Protein AF-A0A090XCX1-F1 (afdb_monomer_lite)

Secondary structure (DSSP, 8-state):
------SHHHHHHHHHHHHHHHT---PPBPPHHHHHHHSHHHHHT-----SS----HHHHHHHHHHHHHHHHHHHHHTTSSB-TT-HHHHHHHHHHHHHHHHHT-TTHHHHHHHHHHH--HHHHHHHHHHHHHHHHHHHHTTS--HHHHHHHHHHHHHHHHHHHTTTS-GGGHHHHHHHHHHHHHHHHHTTPPPHHHHT--HHHHHHHHHHHHHHHHTTS-SSPPPHHHHHHHHHHHHHHHHHHTT---TTS-HHHHHHHHHHHHTSPPP-

Sequence (271 aa):
MVHLTSSRATAFALLLVLLVERGACAQPECDFREFYKLYPPFVYDLNFKVTGESNIPYILKTDCDNLKNVTQRVETFLQGCSADKNEFMKEKITALRLTKESLCGSELQEDLNLWRDCFNPSVFAGCKKNVEERLDKLEQDGALGDYEKWCRNKSLSYQCALKAGAGCPTIADRARKAVENYINTLMDVHGCLRPTVYACEGKLVHNCHWTVVYKSAEKLPLLPSDEGTLSKYCRAAKSVSTCTRNVQIEQCSEEEKTISAYLRGWLPTEP

Foldseek 3Di:
DDDDPDDVVVVVVVVVVVCCVVCVPQQAAADPVVLLVLALVLLVVQPDDLQLDAPPPVSLVVNLVSLVVSLVVVVVSCVRGDNPVPPLSVVLNVLSVLLNCLSNDPCLNVLSNQLSVQQANVQLVVQLVLLLVLLVQLVVLVLDDPLLSVLSSLQSSSVSSLVRSVPTDVSSVSNSSSSQSSQCNNSSSSVHDHNLVLLAQLVSLVSLLCVLCVVLCVVPDPDDDDPVNVVSVLVSLVSSLSNLVSGHHPSPDPVSVVVSVVSNVVRPDDD

Organism: Ixodes ricinus (NCBI:txid34613)

pLDDT: mean 79.95, std 16.33, range [31.52, 96.94]

Radius of gyration: 27.36 Å; chains: 1; bounding box: 53×69×101 Å

Structure (mmCIF, N/CA/C/O backbone):
data_AF-A0A090XCX1-F1
#
_entry.id   AF-A0A090XCX1-F1
#
loop_
_atom_site.group_PDB
_atom_site.id
_atom_site.type_symbol
_atom_site.label_atom_id
_atom_site.label_alt_id
_atom_site.label_comp_id
_atom_site.label_asym_id
_atom_site.label_entity_id
_atom_site.label_seq_id
_atom_site.pdbx_PDB_ins_code
_atom_site.Cartn_x
_atom_site.Cartn_y
_atom_site.Cartn_z
_atom_site.occupancy
_atom_site.B_iso_or_equiv
_atom_site.auth_seq_id
_atom_site.auth_comp_id
_atom_site.auth_asym_id
_atom_site.auth_atom_id
_atom_site.pdbx_PDB_model_num
ATOM 1 N N . MET A 1 1 ? -9.513 -46.226 66.086 1.00 31.52 1 MET A N 1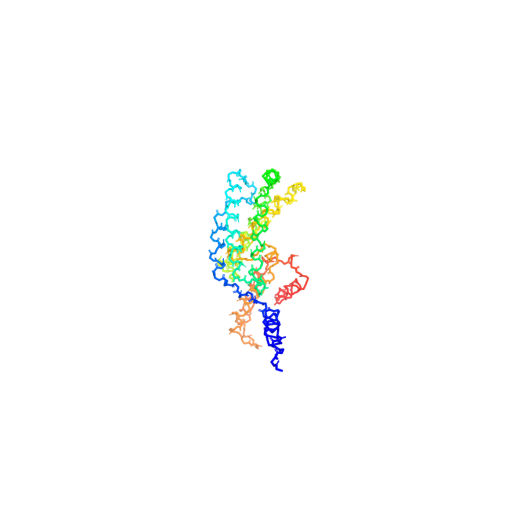
ATOM 2 C CA . MET A 1 1 ? -10.719 -46.319 65.241 1.00 31.52 1 MET A CA 1
ATOM 3 C C . MET A 1 1 ? -10.718 -45.107 64.316 1.00 31.52 1 MET A C 1
ATOM 5 O O . MET A 1 1 ? -10.774 -44.002 64.824 1.00 31.52 1 MET A O 1
ATOM 9 N N . VAL A 1 2 ? -10.552 -45.356 63.008 1.00 32.12 2 VAL A N 1
ATOM 10 C CA . VAL A 1 2 ? -11.053 -44.560 61.861 1.00 32.12 2 VAL A CA 1
ATOM 11 C C . VAL A 1 2 ? -10.545 -43.104 61.780 1.00 32.12 2 VAL A C 1
ATOM 13 O O . VAL A 1 2 ? -11.057 -42.206 62.426 1.00 32.12 2 VAL A O 1
ATOM 16 N N . HIS A 1 3 ? -9.404 -42.881 61.124 1.00 33.12 3 HIS A N 1
ATOM 17 C CA . HIS A 1 3 ? -9.236 -42.554 59.691 1.00 33.12 3 HIS A CA 1
ATOM 18 C C . HIS A 1 3 ? -9.110 -41.040 59.439 1.00 33.12 3 HIS A C 1
ATOM 20 O O . HIS A 1 3 ? -10.077 -40.328 59.195 1.00 33.12 3 HIS A O 1
ATOM 26 N N . LEU A 1 4 ? -7.857 -40.576 59.420 1.00 41.41 4 LEU A N 1
ATOM 27 C CA . LEU A 1 4 ? -7.438 -39.366 58.713 1.00 41.41 4 LEU A CA 1
ATOM 28 C C . LEU A 1 4 ? -7.627 -39.596 57.203 1.00 41.41 4 LEU A C 1
ATOM 30 O O . LEU A 1 4 ? -6.721 -40.063 56.516 1.00 41.41 4 LEU A O 1
ATOM 34 N N . THR A 1 5 ? -8.813 -39.308 56.670 1.00 45.31 5 THR A N 1
ATOM 35 C CA . THR A 1 5 ? -9.051 -39.233 55.220 1.00 45.31 5 THR A CA 1
ATOM 36 C C . THR A 1 5 ? -9.108 -37.775 54.781 1.00 45.31 5 THR A C 1
ATOM 38 O O . THR A 1 5 ? -10.171 -37.243 54.488 1.00 45.31 5 THR A O 1
ATOM 41 N N . SER A 1 6 ? -7.954 -37.112 54.731 1.00 50.22 6 SER A N 1
ATOM 42 C CA . SER A 1 6 ? -7.812 -35.803 54.076 1.00 50.22 6 SER A CA 1
ATOM 43 C C . SER A 1 6 ? -6.422 -35.683 53.454 1.00 50.22 6 SER A C 1
ATOM 45 O O . SER A 1 6 ? -5.557 -34.937 53.892 1.00 50.22 6 SER A O 1
ATOM 47 N N . SER A 1 7 ? -6.158 -36.541 52.474 1.00 53.88 7 SER A N 1
ATOM 48 C CA . SER A 1 7 ? -4.897 -36.529 51.717 1.00 53.88 7 SER A CA 1
ATOM 49 C C . SER A 1 7 ? -5.132 -36.836 50.241 1.00 53.88 7 SER A C 1
ATOM 51 O O . SER A 1 7 ? -4.508 -36.232 49.375 1.00 53.88 7 SER A O 1
ATOM 53 N N . ARG A 1 8 ? -6.109 -37.698 49.918 1.00 48.12 8 ARG A N 1
ATOM 54 C CA . ARG A 1 8 ? -6.481 -37.961 48.522 1.00 48.12 8 ARG A CA 1
ATOM 55 C C . ARG A 1 8 ? -7.155 -36.762 47.850 1.00 48.12 8 ARG A C 1
ATOM 57 O O . ARG A 1 8 ? -6.751 -36.408 46.754 1.00 48.12 8 ARG A O 1
ATOM 64 N N . ALA A 1 9 ? -8.121 -36.102 48.493 1.00 50.81 9 ALA A N 1
ATOM 65 C CA . ALA A 1 9 ? -8.830 -34.969 47.882 1.00 50.81 9 ALA A CA 1
ATOM 66 C C . ALA A 1 9 ? -7.904 -33.769 47.600 1.00 50.81 9 ALA A C 1
ATOM 68 O O . ALA A 1 9 ? -7.985 -33.159 46.539 1.00 50.81 9 ALA A O 1
ATOM 69 N N . THR A 1 10 ? -6.970 -33.485 48.510 1.00 51.91 10 THR A N 1
ATOM 70 C CA . THR A 1 10 ? -5.955 -32.434 48.359 1.00 51.91 10 THR A CA 1
ATOM 71 C C . THR A 1 10 ? -4.906 -32.780 47.304 1.00 51.91 10 THR A C 1
ATOM 73 O O . THR A 1 10 ? -4.534 -31.907 46.529 1.00 51.91 10 THR A O 1
ATOM 76 N N . ALA A 1 11 ? -4.486 -34.045 47.195 1.00 54.19 11 ALA A N 1
ATOM 77 C CA . ALA A 1 11 ? -3.572 -34.485 46.138 1.00 54.19 11 ALA A CA 1
ATOM 78 C C . ALA A 1 11 ? -4.212 -34.438 44.738 1.00 54.19 11 ALA A C 1
ATOM 80 O O . ALA A 1 11 ? -3.553 -34.021 43.791 1.00 54.19 11 ALA A O 1
ATOM 81 N N . PHE A 1 12 ? -5.493 -34.807 44.602 1.00 55.19 12 PHE A N 1
ATOM 82 C CA . PHE A 1 12 ? -6.232 -34.690 43.337 1.00 55.19 12 PHE A CA 1
ATOM 83 C C . PHE A 1 12 ? -6.484 -33.229 42.944 1.00 55.19 12 PHE A C 1
ATOM 85 O O . PHE A 1 12 ? -6.339 -32.893 41.772 1.00 55.19 12 PHE A O 1
ATOM 92 N N . ALA A 1 13 ? -6.794 -32.352 43.905 1.00 55.94 13 ALA A N 1
ATOM 93 C CA . ALA A 1 13 ? -6.927 -30.917 43.658 1.00 55.94 13 ALA A CA 1
ATOM 94 C C . ALA A 1 13 ? -5.590 -30.277 43.245 1.00 55.94 13 ALA A C 1
ATOM 96 O O . ALA A 1 13 ? -5.559 -29.506 42.294 1.00 55.94 13 ALA A O 1
ATOM 97 N N . LEU A 1 14 ? -4.475 -30.645 43.888 1.00 54.50 14 LEU A N 1
ATOM 98 C CA . LEU A 1 14 ? -3.134 -30.183 43.510 1.00 54.50 14 LEU A CA 1
ATOM 99 C C . LEU A 1 14 ? -2.683 -30.730 42.149 1.00 54.50 14 LEU A C 1
ATOM 101 O O . LEU A 1 14 ? -2.067 -29.998 41.388 1.00 54.50 14 LEU A O 1
ATOM 105 N N . LEU A 1 15 ? -3.020 -31.978 41.806 1.00 53.97 15 LEU A N 1
ATOM 106 C CA . LEU A 1 15 ? -2.787 -32.536 40.468 1.00 53.97 15 LEU A CA 1
ATOM 107 C C . LEU A 1 15 ? -3.633 -31.837 39.401 1.00 53.97 15 LEU A C 1
ATOM 109 O O . LEU A 1 15 ? -3.116 -31.575 38.324 1.00 53.97 15 LEU A O 1
ATOM 113 N N . LEU A 1 16 ? -4.892 -31.495 39.694 1.00 52.88 16 LEU A N 1
ATOM 114 C CA . LEU A 1 16 ? -5.747 -30.700 38.806 1.00 52.88 16 LEU A CA 1
ATOM 115 C C . LEU A 1 16 ? -5.207 -29.278 38.630 1.00 52.88 16 LEU A C 1
ATOM 117 O O . LEU A 1 16 ? -5.129 -28.814 37.502 1.00 52.88 16 LEU A O 1
ATOM 121 N N . VAL A 1 17 ? -4.762 -28.614 39.700 1.00 55.75 17 VAL A N 1
ATOM 122 C CA . VAL A 1 17 ? -4.127 -27.287 39.622 1.00 55.75 17 VAL A CA 1
ATOM 123 C C . VAL A 1 17 ? -2.806 -27.355 38.850 1.00 55.75 17 VAL A C 1
ATOM 125 O O . VAL A 1 17 ? -2.590 -26.533 37.972 1.00 55.75 17 VAL A O 1
ATOM 128 N N . LEU A 1 18 ? -1.971 -28.376 39.067 1.00 50.81 18 LEU A N 1
ATOM 129 C CA . LEU A 1 18 ? -0.715 -28.562 38.327 1.00 50.81 18 LEU A CA 1
ATOM 130 C C . LEU A 1 18 ? -0.930 -28.978 36.862 1.00 50.81 18 LEU A C 1
ATOM 132 O O . LEU A 1 18 ? -0.115 -28.629 36.010 1.00 50.81 18 LEU A O 1
ATOM 136 N N . LEU A 1 19 ? -2.005 -29.707 36.547 1.00 47.34 19 LEU A N 1
ATOM 137 C CA . LEU A 1 19 ? -2.403 -30.040 35.173 1.00 47.34 19 LEU A CA 1
ATOM 138 C C . LEU A 1 19 ? -3.044 -28.840 34.459 1.00 47.34 19 LEU A C 1
ATOM 140 O O . LEU A 1 19 ? -2.863 -28.703 33.254 1.00 47.34 19 LEU A O 1
ATOM 144 N N . VAL A 1 20 ? -3.724 -27.950 35.187 1.00 50.28 20 VAL A N 1
ATOM 145 C CA . VAL A 1 20 ? -4.244 -26.669 34.677 1.00 50.28 20 VAL A CA 1
ATOM 146 C C . VAL A 1 20 ? -3.120 -25.635 34.517 1.00 50.28 20 VAL A C 1
ATOM 148 O O . VAL A 1 20 ? -3.122 -24.897 33.539 1.00 50.28 20 VAL A O 1
ATOM 151 N N . GLU A 1 21 ? -2.111 -25.622 35.394 1.00 45.81 21 GLU A N 1
ATOM 152 C CA . GLU A 1 21 ? -0.932 -24.748 35.276 1.00 45.81 21 GLU A CA 1
ATOM 153 C C . GLU A 1 21 ? 0.058 -25.223 34.201 1.00 45.81 21 GLU A C 1
ATOM 155 O O . GLU A 1 21 ? 0.656 -24.396 33.515 1.00 45.81 21 GLU A O 1
ATOM 160 N N . ARG A 1 22 ? 0.223 -26.540 33.993 1.00 42.88 22 ARG A N 1
ATOM 161 C CA . ARG A 1 22 ? 1.051 -27.086 32.891 1.00 42.88 22 ARG A CA 1
ATOM 162 C C . ARG A 1 22 ? 0.299 -27.262 31.574 1.00 42.88 22 ARG A C 1
ATOM 164 O O . ARG A 1 22 ? 0.929 -27.482 30.544 1.00 42.88 22 ARG A O 1
ATOM 171 N N . GLY A 1 23 ? -1.024 -27.166 31.613 1.00 43.47 23 GLY A N 1
ATOM 172 C CA . GLY A 1 23 ? -1.926 -27.256 30.473 1.00 43.47 23 GLY A CA 1
ATOM 173 C C . GLY A 1 23 ? -2.792 -26.011 30.344 1.00 43.47 23 GLY A C 1
ATOM 174 O O . GLY A 1 23 ? -3.956 -26.138 29.964 1.00 43.47 23 GLY A O 1
ATOM 175 N N . ALA A 1 24 ? -2.254 -24.827 30.672 1.00 51.31 24 ALA A N 1
ATOM 176 C CA . ALA A 1 24 ? -2.873 -23.561 30.303 1.00 51.31 24 ALA A CA 1
ATOM 177 C C . ALA A 1 24 ? -3.147 -23.647 28.804 1.00 51.31 24 ALA A C 1
ATOM 179 O O . ALA A 1 24 ? -2.214 -23.718 28.004 1.00 51.31 24 ALA A O 1
ATOM 180 N N . CYS A 1 25 ? -4.427 -23.806 28.469 1.00 55.12 25 CYS A N 1
ATOM 181 C CA . CYS A 1 25 ? -4.901 -24.154 27.145 1.00 55.12 25 CYS A CA 1
ATOM 182 C C . CYS A 1 25 ? -4.345 -23.128 26.169 1.00 55.12 25 CYS A C 1
ATOM 184 O O . CYS A 1 25 ? -4.863 -22.016 26.085 1.00 55.12 25 CYS A O 1
ATOM 186 N N . ALA A 1 26 ? -3.264 -23.482 25.472 1.00 69.81 26 ALA A N 1
ATOM 187 C CA . ALA A 1 26 ? -2.787 -22.679 24.370 1.00 69.81 26 ALA A CA 1
ATOM 188 C C . ALA A 1 26 ? -3.979 -22.576 23.423 1.00 69.81 26 ALA A C 1
ATOM 190 O O . ALA A 1 26 ? -4.459 -23.603 22.933 1.00 69.81 26 ALA A O 1
ATOM 191 N N . GLN A 1 27 ? -4.516 -21.362 23.269 1.00 77.56 27 GLN A N 1
ATOM 192 C CA . GLN A 1 27 ? -5.633 -21.131 22.368 1.00 77.56 27 GLN A CA 1
ATOM 193 C C . GLN A 1 27 ? -5.280 -21.749 21.010 1.00 77.56 27 GLN A C 1
ATOM 195 O O . GLN A 1 27 ? -4.118 -21.665 20.585 1.00 77.56 27 GLN A O 1
ATOM 200 N N . PRO A 1 28 ? -6.246 -22.401 20.345 1.00 87.50 28 PRO A N 1
ATOM 201 C CA . PRO A 1 28 ? -6.001 -22.960 19.027 1.00 87.50 28 PRO A CA 1
ATOM 202 C C . PRO A 1 28 ? -5.517 -21.855 18.085 1.00 87.50 28 PRO A C 1
ATOM 204 O O . PRO A 1 28 ? -5.833 -20.679 18.274 1.00 87.50 28 PRO A O 1
ATOM 207 N N . GLU A 1 29 ? -4.730 -22.221 17.079 1.00 89.81 29 GLU A N 1
ATOM 208 C CA . GLU A 1 29 ? -4.303 -21.253 16.073 1.00 89.81 29 GLU A CA 1
ATOM 209 C C . GLU A 1 29 ? -5.517 -20.737 15.295 1.00 89.81 29 GLU A C 1
ATOM 211 O O . GLU A 1 29 ? -6.436 -21.494 14.974 1.00 89.81 29 GLU A O 1
ATOM 216 N N . CYS A 1 30 ? -5.532 -19.437 15.016 1.00 93.06 30 CYS A N 1
ATOM 217 C CA . CYS A 1 30 ? -6.607 -18.823 14.254 1.00 93.06 30 CYS A CA 1
ATOM 218 C C . CYS A 1 30 ? -6.656 -19.327 12.809 1.00 93.06 30 CYS A C 1
ATOM 220 O O . CYS A 1 30 ? -5.638 -19.369 12.114 1.00 93.06 30 CYS A O 1
ATOM 222 N N . ASP A 1 31 ? -7.863 -19.613 12.315 1.00 91.62 31 ASP A N 1
ATOM 223 C CA . ASP A 1 31 ? -8.063 -19.947 10.909 1.00 91.62 31 ASP A CA 1
ATOM 224 C C . ASP A 1 31 ? -7.859 -18.702 10.028 1.00 91.62 31 ASP A C 1
ATOM 226 O O . ASP A 1 31 ? -8.567 -17.693 10.120 1.00 91.62 31 ASP A O 1
ATOM 230 N N . PHE A 1 32 ? -6.867 -18.780 9.140 1.00 87.38 32 PHE A N 1
ATOM 231 C CA . PHE A 1 32 ? -6.516 -17.681 8.246 1.00 87.38 32 PHE A CA 1
ATOM 232 C C . PHE A 1 32 ? -7.634 -17.316 7.261 1.00 87.38 32 PHE A C 1
ATOM 234 O O . PHE A 1 32 ? -7.830 -16.141 6.942 1.00 87.38 32 PHE A O 1
ATOM 241 N N . ARG A 1 33 ? -8.385 -18.306 6.777 1.00 88.38 33 ARG A N 1
ATOM 242 C CA . ARG A 1 33 ? -9.476 -18.100 5.822 1.00 88.38 33 ARG A CA 1
ATOM 243 C C . ARG A 1 33 ? -10.667 -17.425 6.497 1.00 88.38 33 ARG A C 1
ATOM 245 O O . ARG A 1 33 ? -11.321 -16.602 5.857 1.00 88.38 33 ARG A O 1
ATOM 252 N N . GLU A 1 34 ? -10.957 -17.749 7.752 1.00 90.50 34 GLU A N 1
ATOM 253 C CA . GLU A 1 34 ? -11.981 -17.058 8.539 1.00 90.50 34 GLU A CA 1
ATOM 254 C C . GLU A 1 34 ? -11.592 -15.604 8.794 1.00 90.50 34 GLU A C 1
ATOM 256 O O . GLU A 1 34 ? -12.380 -14.709 8.481 1.00 90.50 34 GLU A O 1
ATOM 261 N N . PHE A 1 35 ? -10.354 -15.348 9.226 1.00 89.44 35 PHE A N 1
ATOM 262 C CA . PHE A 1 35 ? -9.833 -13.985 9.359 1.00 89.44 35 PHE A CA 1
ATOM 263 C C . PHE A 1 35 ? -9.951 -13.192 8.043 1.00 89.44 35 PHE A C 1
ATOM 265 O O . PHE A 1 35 ? -10.468 -12.071 8.024 1.00 89.44 35 PHE A O 1
ATOM 272 N N . TYR A 1 36 ? -9.558 -13.794 6.916 1.00 85.38 36 TYR A N 1
ATOM 273 C CA . TYR A 1 36 ? -9.630 -13.159 5.596 1.00 85.38 36 TYR A CA 1
ATOM 274 C C . TYR A 1 36 ? -11.069 -12.929 5.096 1.00 85.38 36 TYR A C 1
ATOM 276 O O . TYR A 1 36 ? -11.278 -12.150 4.176 1.00 85.38 36 TYR A O 1
ATOM 284 N N . LYS A 1 37 ? -12.100 -13.547 5.680 1.00 88.81 37 LYS A N 1
ATOM 285 C CA . LYS A 1 37 ? -13.502 -13.198 5.372 1.00 88.81 37 LYS A CA 1
ATOM 286 C C . LYS A 1 37 ? -14.002 -12.003 6.180 1.00 88.81 37 LYS A C 1
ATOM 288 O O . LYS A 1 37 ? -14.970 -11.361 5.779 1.00 88.81 37 LYS A O 1
ATOM 293 N N . LEU A 1 38 ? -13.380 -11.724 7.326 1.00 87.06 38 LEU A N 1
ATOM 294 C CA . LEU A 1 38 ? -13.829 -10.683 8.248 1.00 87.06 38 LEU A CA 1
ATOM 295 C C . LEU A 1 38 ? -13.355 -9.292 7.846 1.00 87.06 38 LEU A C 1
ATOM 297 O O . LEU A 1 38 ? -14.096 -8.340 8.045 1.00 87.06 38 LEU A O 1
ATOM 301 N N . TYR A 1 39 ? -12.137 -9.174 7.322 1.00 81.81 39 TYR A N 1
ATOM 302 C CA . TYR A 1 39 ? -11.424 -7.898 7.219 1.00 81.81 39 TYR A CA 1
ATOM 303 C C . TYR A 1 39 ? -11.405 -7.267 5.805 1.00 81.81 39 TYR A C 1
ATOM 305 O O . TYR A 1 39 ? -11.822 -6.115 5.682 1.00 81.81 39 TYR A O 1
ATOM 313 N N . PRO A 1 40 ? -11.012 -7.976 4.726 1.00 86.44 40 PRO A N 1
ATOM 314 C CA . PRO A 1 40 ? -10.884 -7.416 3.377 1.00 86.44 40 PRO A CA 1
ATOM 315 C C . PRO A 1 40 ? -12.120 -6.712 2.812 1.00 86.44 40 PRO A C 1
ATOM 317 O O . PRO A 1 40 ? -11.946 -5.599 2.315 1.00 86.44 40 PRO A O 1
ATOM 320 N N . PRO A 1 41 ? -13.351 -7.268 2.912 1.00 86.12 41 PRO A N 1
ATOM 321 C CA . PRO A 1 41 ? -14.534 -6.606 2.360 1.00 86.12 41 PRO A CA 1
ATOM 322 C C . PRO A 1 41 ? -14.709 -5.177 2.884 1.00 86.12 41 PRO A C 1
ATOM 324 O O . PRO A 1 41 ? -14.955 -4.262 2.113 1.00 86.12 41 PRO A O 1
ATOM 327 N N . PHE A 1 42 ? -14.472 -4.963 4.181 1.00 84.31 42 PHE A N 1
ATOM 328 C CA . PHE A 1 42 ? -14.631 -3.647 4.800 1.00 84.31 42 PHE A CA 1
ATOM 329 C C . PHE A 1 42 ? -13.580 -2.646 4.352 1.00 84.31 42 PHE A C 1
ATOM 331 O O . PHE A 1 42 ? -13.892 -1.474 4.186 1.00 84.31 42 PHE A O 1
ATOM 338 N N . VAL A 1 43 ? -12.334 -3.086 4.177 1.00 85.38 43 VAL A N 1
ATOM 339 C CA . VAL A 1 43 ? -11.260 -2.192 3.729 1.00 85.38 43 VAL A CA 1
ATOM 340 C C . VAL A 1 43 ? -11.503 -1.729 2.298 1.00 85.38 43 VAL A C 1
ATOM 342 O O . VAL A 1 43 ? -11.212 -0.576 1.987 1.00 85.38 43 VAL A O 1
ATOM 345 N N . TYR A 1 44 ? -12.058 -2.594 1.442 1.00 86.38 44 TYR A N 1
ATOM 346 C CA . TYR A 1 44 ? -12.444 -2.210 0.083 1.00 86.38 44 TYR A CA 1
ATOM 347 C C . TYR A 1 44 ? -13.559 -1.161 0.051 1.00 86.38 44 TYR A C 1
ATOM 349 O O . TYR A 1 44 ? -13.585 -0.351 -0.873 1.00 86.38 44 TYR A O 1
ATOM 357 N N . ASP A 1 45 ? -14.418 -1.140 1.069 1.00 87.50 45 ASP A N 1
ATOM 358 C CA . ASP A 1 45 ? -15.539 -0.204 1.178 1.00 87.50 45 ASP A CA 1
ATOM 359 C C . ASP A 1 45 ? -15.158 1.146 1.822 1.00 87.50 45 ASP A C 1
ATOM 361 O O . ASP A 1 45 ? -15.997 2.048 1.910 1.00 87.50 45 ASP A O 1
ATOM 365 N N . LEU A 1 46 ? -13.908 1.319 2.275 1.00 91.06 46 LEU A N 1
ATOM 366 C CA . LEU A 1 46 ? -13.433 2.592 2.827 1.00 91.06 46 LEU A CA 1
ATOM 367 C C . LEU A 1 46 ? -13.301 3.656 1.730 1.00 91.06 46 LEU A C 1
ATOM 369 O O . LEU A 1 46 ? -12.727 3.414 0.666 1.00 91.06 46 LEU A O 1
ATOM 373 N N . ASN A 1 47 ? -13.764 4.871 2.023 1.00 92.25 47 ASN A N 1
ATOM 374 C CA . ASN A 1 47 ? -13.841 5.979 1.064 1.00 92.25 47 ASN A CA 1
ATOM 375 C C . ASN A 1 47 ? -12.723 7.025 1.213 1.00 92.25 47 ASN A C 1
ATOM 377 O O . ASN A 1 47 ? -12.709 8.019 0.475 1.00 92.25 47 ASN A O 1
ATOM 381 N N . PHE A 1 48 ? -11.799 6.798 2.146 1.00 93.50 48 PHE A N 1
ATOM 382 C CA . PHE A 1 48 ? -10.695 7.683 2.484 1.00 93.50 48 PHE A CA 1
ATOM 383 C C . PHE A 1 48 ? -9.878 8.121 1.261 1.00 93.50 48 PHE A C 1
ATOM 385 O O . PHE A 1 48 ? -9.443 7.322 0.426 1.00 93.50 48 PHE A O 1
ATOM 392 N N . LYS A 1 49 ? -9.642 9.429 1.166 1.00 91.94 49 LYS A N 1
ATOM 393 C CA . LYS A 1 49 ? -8.920 10.062 0.065 1.00 91.94 49 LYS A CA 1
ATOM 394 C C . LYS A 1 49 ? -7.458 10.281 0.421 1.00 91.94 49 LYS A C 1
ATOM 396 O O . LYS A 1 49 ? -7.133 10.902 1.428 1.00 91.94 49 LYS A O 1
ATOM 401 N N . VAL A 1 50 ? -6.576 9.812 -0.455 1.00 88.44 50 VAL A N 1
ATOM 402 C CA . VAL A 1 50 ? -5.114 9.811 -0.257 1.00 88.44 50 VAL A CA 1
ATOM 403 C C . VAL A 1 50 ? -4.363 10.813 -1.139 1.00 88.44 50 VAL A C 1
ATOM 405 O O . VAL A 1 50 ? -3.202 11.107 -0.879 1.00 88.44 50 VAL A O 1
ATOM 408 N N . THR A 1 51 ? -4.999 11.347 -2.184 1.00 83.50 51 THR A N 1
ATOM 409 C CA . THR A 1 51 ? -4.361 12.160 -3.239 1.00 83.50 51 THR A CA 1
ATOM 410 C C . THR A 1 51 ? -4.580 13.661 -3.062 1.00 83.50 51 THR A C 1
ATOM 412 O O . THR A 1 51 ? -4.761 14.381 -4.039 1.00 83.50 51 THR A O 1
ATOM 415 N N . GLY A 1 52 ? -4.620 14.135 -1.814 1.00 74.94 52 GLY A N 1
ATOM 416 C CA . GLY A 1 52 ? -4.893 15.546 -1.526 1.00 74.94 52 GLY A CA 1
ATOM 417 C C . GLY A 1 52 ? -6.318 15.976 -1.887 1.00 74.94 52 GLY A C 1
ATOM 418 O O . GLY A 1 52 ? -6.589 17.161 -2.001 1.00 74.94 52 GLY A O 1
ATOM 419 N N . GLU A 1 53 ? -7.250 15.041 -2.081 1.00 86.88 53 GLU A N 1
ATOM 420 C CA . GLU A 1 53 ? -8.673 15.371 -2.185 1.00 86.88 53 GLU A CA 1
ATOM 421 C C . GLU A 1 53 ? -9.277 15.552 -0.785 1.00 86.88 53 GLU A C 1
ATOM 423 O O . GLU A 1 53 ? -8.741 15.076 0.219 1.00 86.88 53 GLU A O 1
ATOM 428 N N . SER A 1 54 ? -10.417 16.241 -0.701 1.00 87.88 54 SER A N 1
ATOM 429 C CA . SER A 1 54 ? -11.053 16.506 0.589 1.00 87.88 54 SER A CA 1
ATOM 430 C C . SER A 1 54 ? -11.667 15.241 1.193 1.00 87.88 54 SER A C 1
ATOM 432 O O . SER A 1 54 ? -12.573 14.631 0.628 1.00 87.88 54 SER A O 1
ATOM 434 N N . ASN A 1 55 ? -11.217 14.906 2.401 1.00 90.19 55 ASN A N 1
ATOM 435 C CA . ASN A 1 55 ? -11.901 13.978 3.292 1.00 90.19 55 ASN A CA 1
ATOM 436 C C . ASN A 1 55 ? -12.947 14.746 4.108 1.00 90.19 55 ASN A C 1
ATOM 438 O O . ASN A 1 55 ? -12.663 15.241 5.199 1.00 90.19 55 ASN A O 1
ATOM 442 N N . ILE A 1 56 ? -14.150 14.901 3.553 1.00 90.50 56 ILE A N 1
ATOM 443 C CA . ILE A 1 56 ? -15.243 15.599 4.245 1.00 90.50 56 ILE A CA 1
ATOM 444 C C . ILE A 1 56 ? -15.656 14.847 5.528 1.00 90.50 56 ILE A C 1
ATOM 446 O O . ILE A 1 56 ? -15.530 13.619 5.572 1.00 90.50 56 ILE A O 1
ATOM 450 N N . PRO A 1 57 ? -16.216 15.533 6.548 1.00 91.31 57 PRO A N 1
ATOM 451 C CA . PRO A 1 57 ? -16.558 14.925 7.841 1.00 91.31 57 PRO A CA 1
ATOM 452 C C . PRO A 1 57 ? -17.369 13.630 7.739 1.00 91.31 57 PRO A C 1
ATOM 454 O O . PRO A 1 57 ? -17.153 12.686 8.493 1.00 91.31 57 PRO A O 1
ATOM 457 N N . TYR A 1 58 ? -18.301 13.575 6.784 1.00 92.00 58 TYR A N 1
ATOM 458 C CA . TYR A 1 58 ? -19.144 12.405 6.560 1.00 92.00 58 TYR A CA 1
ATOM 459 C C . TYR A 1 58 ? -18.345 11.161 6.130 1.00 92.00 58 TYR A C 1
ATOM 461 O O . TYR A 1 58 ? -18.632 10.069 6.620 1.00 92.00 58 TYR A O 1
ATOM 469 N N . ILE A 1 59 ? -17.327 11.320 5.271 1.00 92.88 59 ILE A N 1
ATOM 470 C CA . ILE A 1 59 ? -16.444 10.221 4.842 1.00 92.88 59 ILE A CA 1
ATOM 471 C C . ILE A 1 59 ? -15.665 9.697 6.047 1.00 92.88 59 ILE A C 1
ATOM 473 O O . ILE A 1 59 ? -15.726 8.509 6.342 1.00 92.88 59 ILE A O 1
ATOM 477 N N . LEU A 1 60 ? -15.007 10.597 6.787 1.00 93.31 60 LEU A N 1
ATOM 478 C CA . LEU A 1 60 ? -14.198 10.228 7.953 1.00 93.31 60 LEU A CA 1
ATOM 479 C C . LEU A 1 60 ? -15.025 9.514 9.023 1.00 93.31 60 LEU A C 1
ATOM 481 O O . LEU A 1 60 ? -14.590 8.505 9.574 1.00 93.31 60 LEU A O 1
ATOM 485 N N . LYS A 1 61 ? -16.242 10.004 9.288 1.00 94.44 61 LYS A N 1
ATOM 486 C CA . LYS A 1 61 ? -17.158 9.366 10.233 1.00 94.44 61 LYS A CA 1
ATOM 487 C C . LYS A 1 61 ? -17.556 7.964 9.774 1.00 94.44 61 LYS A C 1
ATOM 489 O O . LYS A 1 61 ? -17.444 7.027 10.556 1.00 94.44 61 LYS A O 1
ATOM 494 N N . THR A 1 62 ? -17.987 7.825 8.521 1.00 94.56 62 THR A N 1
ATOM 495 C CA . THR A 1 62 ? -18.431 6.537 7.962 1.00 94.56 62 THR A CA 1
ATOM 496 C C . THR A 1 62 ? -17.300 5.509 7.981 1.00 94.56 62 THR A C 1
ATOM 498 O O . THR A 1 62 ? -17.482 4.397 8.474 1.00 94.56 62 THR A O 1
ATOM 501 N N . ASP A 1 63 ? -16.109 5.898 7.525 1.00 95.31 63 ASP A N 1
ATOM 502 C CA . ASP A 1 63 ? -14.931 5.031 7.524 1.00 95.31 63 ASP A CA 1
ATOM 503 C C . ASP A 1 63 ? -14.506 4.655 8.950 1.00 95.31 63 ASP A C 1
ATOM 505 O O . ASP A 1 63 ? -14.206 3.491 9.218 1.00 95.31 63 ASP A O 1
ATOM 509 N N . CYS A 1 64 ? -14.535 5.601 9.895 1.00 95.56 64 CYS A N 1
ATOM 510 C CA . CYS A 1 64 ? -14.239 5.322 11.298 1.00 95.56 64 CYS A CA 1
ATOM 511 C C . CYS A 1 64 ? -15.250 4.347 11.929 1.00 95.56 64 CYS A C 1
ATOM 513 O O . CYS A 1 64 ? -14.849 3.414 12.631 1.00 95.56 64 CYS A O 1
ATOM 515 N N . ASP A 1 65 ? -16.549 4.524 11.683 1.00 94.94 65 ASP A N 1
ATOM 516 C CA . ASP A 1 65 ? -17.591 3.635 12.207 1.00 94.94 65 ASP A CA 1
ATOM 517 C C . ASP A 1 65 ? -17.444 2.212 11.633 1.00 94.94 65 ASP A C 1
ATOM 519 O O . ASP A 1 65 ? -17.517 1.225 12.377 1.00 94.94 65 ASP A O 1
ATOM 523 N N . ASN A 1 66 ? -17.112 2.095 10.343 1.00 93.56 66 ASN A N 1
ATOM 524 C CA . ASN A 1 66 ? -16.786 0.818 9.704 1.00 93.56 66 ASN A CA 1
ATOM 525 C C . ASN A 1 66 ? -15.534 0.169 10.315 1.00 93.56 66 ASN A C 1
ATOM 527 O O . ASN A 1 66 ? -15.551 -1.022 10.642 1.00 93.56 66 ASN A O 1
ATOM 531 N N . LEU A 1 67 ? -14.467 0.946 10.533 1.00 94.81 67 LEU A N 1
ATOM 532 C CA . LEU A 1 67 ? -13.221 0.474 11.147 1.00 94.81 67 LEU A CA 1
ATOM 533 C C . LEU A 1 67 ? -13.432 -0.007 12.587 1.00 94.81 67 LEU A C 1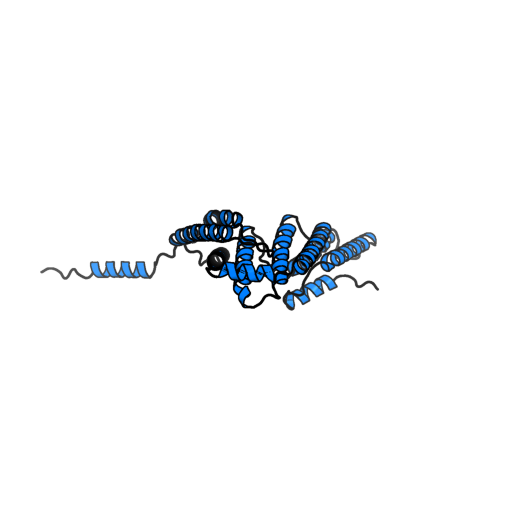
ATOM 535 O O . LEU A 1 67 ? -12.867 -1.032 12.979 1.00 94.81 67 LEU A O 1
ATOM 539 N N . LYS A 1 68 ? -14.268 0.683 13.371 1.00 95.00 68 LYS A N 1
ATOM 540 C CA . LYS A 1 68 ? -14.662 0.240 14.718 1.00 95.00 68 LYS A CA 1
ATOM 541 C C . LYS A 1 68 ? -15.392 -1.100 14.669 1.00 95.00 68 LYS A C 1
ATOM 543 O O . LYS A 1 68 ? -15.032 -2.003 15.420 1.00 95.00 68 LYS A O 1
ATOM 548 N N . ASN A 1 69 ? -16.363 -1.246 13.766 1.00 94.25 69 ASN A N 1
ATOM 549 C CA . ASN A 1 69 ? -17.130 -2.482 13.613 1.00 94.25 69 ASN A CA 1
ATOM 550 C C . ASN A 1 69 ? -16.226 -3.670 13.239 1.00 94.25 69 ASN A C 1
ATOM 552 O O . ASN A 1 69 ? -16.196 -4.677 13.949 1.00 94.25 69 ASN A O 1
ATOM 556 N N . VAL A 1 70 ? -15.429 -3.547 12.172 1.00 93.56 70 VAL A N 1
ATOM 557 C CA . VAL A 1 70 ? -14.555 -4.648 11.736 1.00 93.56 70 VAL A CA 1
ATOM 558 C C . VAL A 1 70 ? -13.490 -4.980 12.783 1.00 93.56 70 VAL A C 1
ATOM 560 O O . VAL A 1 70 ? -13.222 -6.156 13.021 1.00 93.56 70 VAL A O 1
ATOM 563 N N . THR A 1 71 ? -12.943 -3.974 13.475 1.00 94.06 71 THR A N 1
ATOM 564 C CA . THR A 1 71 ? -11.974 -4.203 14.556 1.00 94.06 71 THR A CA 1
ATOM 565 C C . THR A 1 71 ? -12.612 -4.976 15.705 1.00 94.06 71 THR A C 1
ATOM 567 O O . THR A 1 71 ? -12.032 -5.961 16.148 1.00 94.06 71 THR A O 1
ATOM 570 N N . GLN A 1 72 ? -13.831 -4.618 16.122 1.00 94.69 72 GLN A N 1
ATOM 571 C CA . GLN A 1 72 ? -14.562 -5.356 17.155 1.00 94.69 72 GLN A CA 1
ATOM 572 C C . GLN A 1 72 ? -14.813 -6.816 16.748 1.00 94.69 72 GLN A C 1
ATOM 574 O O . GLN A 1 72 ? -14.686 -7.728 17.569 1.00 94.69 72 GLN A O 1
ATOM 579 N N . ARG A 1 73 ? -15.155 -7.065 15.477 1.00 94.12 73 ARG A N 1
ATOM 580 C CA . ARG A 1 73 ? -15.351 -8.427 14.954 1.00 94.12 73 ARG A CA 1
ATOM 581 C C . ARG A 1 73 ? -14.058 -9.238 14.967 1.00 94.12 73 ARG A C 1
ATOM 583 O O . ARG A 1 73 ? -14.087 -10.397 15.369 1.00 94.12 73 ARG A O 1
ATOM 590 N N . VAL A 1 74 ? -12.938 -8.633 14.568 1.00 93.38 74 VAL A N 1
ATOM 591 C CA . VAL A 1 74 ? -11.610 -9.264 14.635 1.00 93.38 74 VAL A CA 1
ATOM 592 C C . VAL A 1 74 ? -11.212 -9.535 16.086 1.00 93.38 74 VAL A C 1
ATOM 594 O O . VAL A 1 74 ? -10.763 -10.630 16.394 1.00 93.38 74 VAL A O 1
ATOM 597 N N . GLU A 1 75 ? -11.427 -8.593 17.003 1.00 93.56 75 GLU A N 1
ATOM 598 C CA . GLU A 1 75 ? -11.142 -8.788 18.431 1.00 93.56 75 GLU A CA 1
ATOM 599 C C . GLU A 1 75 ? -11.993 -9.906 19.039 1.00 93.56 75 GLU A C 1
ATOM 601 O O . GLU A 1 75 ? -11.479 -10.707 19.812 1.00 93.56 75 GLU A O 1
ATOM 606 N N . THR A 1 76 ? -13.260 -10.017 18.637 1.00 94.44 76 THR A N 1
ATOM 607 C CA . THR A 1 76 ? -14.143 -11.121 19.049 1.00 94.44 76 THR A CA 1
ATOM 608 C C . THR A 1 76 ? -13.655 -12.461 18.495 1.00 94.44 76 THR A C 1
ATOM 610 O O . THR A 1 76 ? -13.624 -13.449 19.220 1.00 94.44 76 THR A O 1
ATOM 613 N N . PHE A 1 77 ? -13.217 -12.504 17.233 1.00 93.12 77 PHE A N 1
ATOM 614 C CA . PHE A 1 77 ? -12.607 -13.695 16.633 1.00 93.12 77 PHE A CA 1
ATOM 615 C C . PHE A 1 77 ? -11.357 -14.151 17.408 1.00 93.12 77 PHE A C 1
ATOM 617 O O . PHE A 1 77 ? -11.232 -15.327 17.744 1.00 93.12 77 PHE A O 1
ATOM 624 N N . LEU A 1 78 ? -10.492 -13.209 17.796 1.00 93.31 78 LEU A N 1
ATOM 625 C CA . LEU A 1 78 ? -9.278 -13.470 18.580 1.00 93.31 78 LEU A CA 1
ATOM 626 C C . LEU A 1 78 ? -9.546 -13.908 20.035 1.00 93.31 78 LEU A C 1
ATOM 628 O O . LEU A 1 78 ? -8.628 -14.339 20.723 1.00 93.31 78 LEU A O 1
ATOM 632 N N . GLN A 1 79 ? -10.784 -13.845 20.535 1.00 92.44 79 GLN A N 1
ATOM 633 C CA . GLN A 1 79 ? -11.124 -14.462 21.82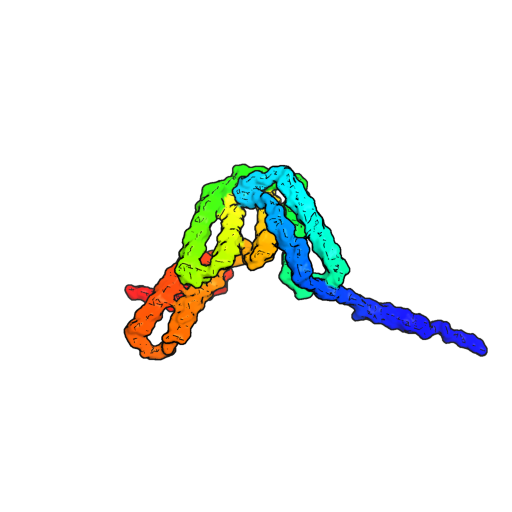8 1.00 92.44 79 GLN A CA 1
ATOM 634 C C . GLN A 1 79 ? -11.173 -15.996 21.734 1.00 92.44 79 GLN A C 1
ATOM 636 O O . GLN A 1 79 ? -11.001 -16.680 22.744 1.00 92.44 79 GLN A O 1
ATOM 641 N N . GLY A 1 80 ? -11.403 -16.543 20.536 1.00 89.12 80 GLY A N 1
ATOM 642 C CA . GLY A 1 80 ? -11.506 -17.985 20.299 1.00 89.12 80 GLY A CA 1
ATOM 643 C C . GLY A 1 80 ? -10.197 -18.665 19.887 1.00 89.12 80 GLY A C 1
ATOM 644 O O . GLY A 1 80 ? -10.128 -19.892 19.910 1.00 89.12 80 GLY A O 1
ATOM 645 N N . CYS A 1 81 ? -9.169 -17.903 19.508 1.00 91.88 81 CYS A N 1
ATOM 646 C CA . CYS A 1 81 ? -7.936 -18.423 18.919 1.00 91.88 81 CYS A CA 1
ATOM 647 C C . CYS A 1 81 ? -6.752 -17.463 19.126 1.00 91.88 81 CYS A C 1
ATOM 649 O O . CYS A 1 81 ? -6.952 -16.287 19.416 1.00 91.88 81 CYS A O 1
ATOM 651 N N . SER A 1 82 ? -5.519 -17.938 18.930 1.00 90.06 82 SER A N 1
ATOM 652 C CA . SER A 1 82 ? -4.313 -17.098 18.938 1.00 90.06 82 SER A CA 1
ATOM 653 C C . SER A 1 82 ? -3.731 -16.936 17.531 1.00 90.06 82 SER A C 1
ATOM 655 O O . SER A 1 82 ? -3.566 -17.903 16.783 1.00 90.06 82 SER A O 1
ATOM 657 N N . ALA A 1 83 ? -3.381 -15.694 17.189 1.00 89.81 83 ALA A N 1
ATOM 658 C CA . ALA A 1 83 ? -2.641 -15.347 15.976 1.00 89.81 83 ALA A CA 1
ATOM 659 C C . ALA A 1 83 ? -1.116 -15.325 16.200 1.00 89.81 83 ALA A C 1
ATOM 661 O O . ALA A 1 83 ? -0.372 -15.057 15.262 1.00 89.81 83 ALA A O 1
ATOM 662 N N . ASP A 1 84 ? -0.625 -15.603 17.415 1.00 87.69 84 ASP A N 1
ATOM 663 C CA . ASP A 1 84 ? 0.770 -15.335 17.808 1.00 87.69 84 ASP A CA 1
ATOM 664 C C . ASP A 1 84 ? 1.805 -16.117 16.994 1.00 87.69 84 ASP A C 1
ATOM 666 O O . ASP A 1 84 ? 2.941 -15.669 16.837 1.00 87.69 84 ASP A O 1
ATOM 670 N N . LYS A 1 85 ? 1.399 -17.271 16.459 1.00 85.06 85 LYS A N 1
ATOM 671 C CA . LYS A 1 85 ? 2.231 -18.141 15.618 1.00 85.06 85 LYS A CA 1
ATOM 672 C C . LYS A 1 85 ? 2.178 -17.787 14.130 1.00 85.06 85 LYS A C 1
ATOM 674 O O . LYS A 1 85 ? 2.944 -18.345 13.351 1.00 85.06 85 LYS A O 1
ATOM 679 N N . ASN A 1 86 ? 1.308 -16.858 13.735 1.00 87.94 86 ASN A N 1
ATOM 680 C CA . ASN A 1 86 ? 1.098 -16.467 12.349 1.00 87.94 86 ASN A CA 1
ATOM 681 C C . ASN A 1 86 ? 1.498 -14.998 12.145 1.00 87.94 86 ASN A C 1
ATOM 683 O O . ASN A 1 86 ? 0.687 -14.082 12.295 1.00 87.94 86 ASN A O 1
ATOM 687 N N . GLU A 1 87 ? 2.765 -14.775 11.784 1.00 88.19 87 GLU A N 1
ATOM 688 C CA . GLU A 1 87 ? 3.320 -13.426 11.582 1.00 88.19 87 GLU A CA 1
ATOM 689 C C . GLU A 1 87 ? 2.549 -12.611 10.542 1.00 88.19 87 GLU A C 1
ATOM 691 O O . GLU A 1 87 ? 2.314 -11.420 10.743 1.00 88.19 87 GLU A O 1
ATOM 696 N N . PHE A 1 88 ? 2.065 -13.255 9.477 1.00 84.75 88 PHE A N 1
ATOM 697 C CA . PHE A 1 88 ? 1.233 -12.582 8.485 1.00 84.75 88 PHE A CA 1
ATOM 698 C C . PHE A 1 88 ? -0.055 -12.049 9.121 1.00 84.75 88 PHE A C 1
ATOM 700 O O . PHE A 1 88 ? -0.389 -10.878 8.961 1.00 84.75 88 PHE A O 1
ATOM 707 N N . MET A 1 89 ? -0.774 -12.876 9.883 1.00 88.38 89 MET A N 1
ATOM 708 C CA . MET A 1 89 ? -2.013 -12.457 10.538 1.00 88.38 89 MET A CA 1
ATOM 709 C C . MET A 1 89 ? -1.765 -11.350 11.573 1.00 88.38 89 MET A C 1
ATOM 711 O O . MET A 1 89 ? -2.502 -10.360 11.586 1.00 88.38 89 MET A O 1
ATOM 715 N N . LYS A 1 90 ? -0.703 -11.461 12.384 1.00 90.44 90 LYS A N 1
ATOM 716 C CA . LYS A 1 90 ? -0.291 -10.413 13.340 1.00 90.44 90 LYS A CA 1
ATOM 717 C C . LYS A 1 90 ? -0.052 -9.083 12.646 1.00 90.44 90 LYS A C 1
ATOM 719 O O . LYS A 1 90 ? -0.515 -8.042 13.123 1.00 90.44 90 LYS A O 1
ATOM 724 N N . GLU A 1 91 ? 0.635 -9.119 11.510 1.00 88.69 91 GLU A N 1
ATOM 725 C CA . GLU A 1 91 ? 0.908 -7.937 10.707 1.00 88.69 91 GLU A CA 1
ATOM 726 C C . GLU A 1 91 ? -0.398 -7.268 10.239 1.00 88.69 91 GLU A C 1
ATOM 728 O O . GLU A 1 91 ? -0.547 -6.051 10.387 1.00 88.69 91 GLU A O 1
ATOM 733 N N . LYS A 1 92 ? -1.373 -8.045 9.744 1.00 88.31 92 LYS A N 1
ATOM 734 C CA . LYS A 1 92 ? -2.667 -7.511 9.272 1.00 88.31 92 LYS A CA 1
ATOM 735 C C . LYS A 1 92 ? -3.536 -6.967 10.404 1.00 88.31 92 LYS A C 1
ATOM 737 O O . LYS A 1 92 ? -4.135 -5.905 10.255 1.00 88.31 92 LYS A O 1
ATOM 742 N N . ILE A 1 93 ? -3.576 -7.651 11.548 1.00 91.69 93 ILE A N 1
ATOM 743 C CA . ILE A 1 93 ? -4.294 -7.180 12.744 1.00 91.69 93 ILE A CA 1
ATOM 744 C C . ILE A 1 93 ? -3.704 -5.850 13.225 1.00 91.69 93 ILE A C 1
ATOM 746 O O . ILE A 1 93 ? -4.441 -4.917 13.548 1.00 91.69 93 ILE A O 1
ATOM 750 N N . THR A 1 94 ? -2.375 -5.745 13.239 1.00 92.38 94 THR A N 1
ATOM 751 C CA . THR A 1 94 ? -1.675 -4.517 13.633 1.00 92.38 94 THR A CA 1
ATOM 752 C C . THR A 1 94 ? -1.977 -3.375 12.665 1.00 92.38 94 THR A C 1
ATOM 754 O O . THR A 1 94 ? -2.329 -2.282 13.107 1.00 92.38 94 THR A O 1
ATOM 757 N N . ALA A 1 95 ? -1.918 -3.624 11.353 1.00 90.44 95 ALA A N 1
ATOM 758 C CA . ALA A 1 95 ? -2.245 -2.625 10.334 1.00 90.44 95 ALA A CA 1
ATOM 759 C C . ALA A 1 95 ? -3.692 -2.114 10.459 1.00 90.44 95 ALA A C 1
ATOM 761 O O . ALA A 1 95 ? -3.922 -0.899 10.443 1.00 90.44 95 ALA A O 1
ATOM 762 N N . LEU A 1 96 ? -4.653 -3.020 10.680 1.00 92.31 96 LEU A N 1
ATOM 763 C CA . LEU A 1 96 ? -6.052 -2.661 10.918 1.00 92.31 96 LEU A CA 1
ATOM 764 C C . LEU A 1 96 ? -6.201 -1.747 12.143 1.00 92.31 96 LEU A C 1
ATOM 766 O O . LEU A 1 96 ? -6.854 -0.705 12.053 1.00 92.31 96 LEU A O 1
ATOM 770 N N . ARG A 1 97 ? -5.571 -2.100 13.273 1.00 94.00 97 ARG A N 1
ATOM 771 C CA . ARG A 1 97 ? -5.620 -1.295 14.506 1.00 94.00 97 ARG A CA 1
ATOM 772 C C . ARG A 1 97 ? -5.039 0.101 14.302 1.00 94.00 97 ARG A C 1
ATOM 774 O O . ARG A 1 97 ? -5.715 1.077 14.618 1.00 94.00 97 ARG A O 1
ATOM 781 N N . LEU A 1 98 ? -3.856 0.196 13.694 1.00 95.06 98 LEU A N 1
ATOM 782 C CA . LEU A 1 98 ? -3.207 1.475 13.388 1.00 95.06 98 LEU A CA 1
ATOM 783 C C . LEU A 1 98 ? -4.061 2.343 12.457 1.00 95.06 98 LEU A C 1
ATOM 785 O O . LEU A 1 98 ? -4.140 3.561 12.629 1.00 95.06 98 LEU A O 1
ATOM 789 N N . THR A 1 99 ? -4.730 1.723 11.485 1.00 94.81 99 THR A N 1
ATOM 790 C CA . THR A 1 99 ? -5.626 2.430 10.559 1.00 94.81 99 THR A CA 1
ATOM 791 C C . THR A 1 99 ? -6.853 2.959 11.282 1.00 94.81 99 THR A C 1
ATOM 793 O O . THR A 1 99 ? -7.165 4.137 11.134 1.00 94.81 99 THR A O 1
ATOM 796 N N . LYS A 1 100 ? -7.497 2.139 12.123 1.00 95.56 100 LYS A N 1
ATOM 797 C CA . LYS A 1 100 ? -8.602 2.578 12.987 1.00 95.56 100 LYS A CA 1
ATOM 798 C C . LYS A 1 100 ? -8.183 3.769 13.846 1.00 95.56 100 LYS A C 1
ATOM 800 O O . LYS A 1 100 ? -8.868 4.784 13.848 1.00 95.56 100 LYS A O 1
ATOM 805 N N . GLU A 1 101 ? -7.071 3.652 14.567 1.00 95.88 101 GLU A N 1
ATOM 806 C CA . GLU A 1 101 ? -6.576 4.708 15.458 1.00 95.88 101 GLU A CA 1
ATOM 807 C C . GLU A 1 101 ? -6.298 6.009 14.704 1.00 95.88 101 GLU A C 1
ATOM 809 O O . GLU A 1 101 ? -6.663 7.083 15.176 1.00 95.88 101 GLU A O 1
ATOM 814 N N . SER A 1 102 ? -5.722 5.908 13.506 1.00 94.75 102 SER A N 1
ATOM 815 C CA . SER A 1 102 ? -5.396 7.082 12.700 1.00 94.75 102 SER A CA 1
ATOM 816 C C . SER A 1 102 ? -6.636 7.751 12.119 1.00 94.75 102 SER A C 1
ATOM 818 O O . SER A 1 102 ? -6.751 8.969 12.203 1.00 94.75 102 SER A O 1
ATOM 820 N N . LEU A 1 103 ? -7.565 6.973 11.548 1.00 94.62 103 LEU A N 1
ATOM 821 C CA . LEU A 1 103 ? -8.741 7.492 10.836 1.00 94.62 103 LEU A CA 1
ATOM 822 C C . LEU A 1 103 ? -9.858 7.960 11.781 1.00 94.62 103 LEU A C 1
ATOM 824 O O . LEU A 1 103 ? -10.677 8.790 11.398 1.00 94.62 103 LEU A O 1
ATOM 828 N N . CYS A 1 104 ? -9.878 7.465 13.020 1.00 95.12 104 CYS A N 1
ATOM 829 C CA . CYS A 1 104 ? -10.831 7.877 14.051 1.00 95.12 104 CYS A CA 1
ATOM 830 C C . CYS A 1 104 ? -10.336 9.030 14.944 1.00 95.12 104 CYS A C 1
ATOM 832 O O . CYS A 1 104 ? -11.024 9.380 15.905 1.00 95.12 104 CYS A O 1
ATOM 834 N N . GLY A 1 105 ? -9.153 9.594 14.680 1.00 91.69 105 GLY A N 1
ATOM 835 C CA . GLY A 1 105 ? -8.593 10.687 15.475 1.00 91.69 105 GLY A CA 1
ATOM 836 C C . GLY A 1 105 ? -9.403 11.980 15.339 1.00 91.69 105 GLY A C 1
ATOM 837 O O . GLY A 1 105 ? -9.707 12.412 14.231 1.00 91.69 105 GLY A O 1
ATOM 838 N N . SER A 1 106 ? -9.718 12.635 16.459 1.00 86.12 106 SER A N 1
ATOM 839 C CA . SER A 1 106 ? -10.551 13.851 16.484 1.00 86.12 106 SER A CA 1
ATOM 840 C C . SER A 1 106 ? -9.933 15.049 15.757 1.00 86.12 106 SER A C 1
ATOM 842 O O . SER A 1 106 ? -10.659 15.857 15.195 1.00 86.12 106 SER A O 1
ATOM 844 N N . GLU A 1 107 ? -8.603 15.148 15.744 1.00 88.62 107 GLU A N 1
ATOM 845 C CA . GLU A 1 107 ? -7.854 16.245 15.105 1.00 88.62 107 GLU A CA 1
ATOM 846 C C . GLU A 1 107 ? -7.510 15.945 13.633 1.00 88.62 107 GLU A C 1
ATOM 848 O O . GLU A 1 107 ? -7.016 16.804 12.909 1.00 88.62 107 GLU A O 1
ATOM 853 N N . LEU A 1 108 ? -7.811 14.731 13.150 1.00 92.38 108 LEU A N 1
ATOM 854 C CA . LEU A 1 108 ? -7.415 14.286 11.814 1.00 92.38 108 LEU A CA 1
ATOM 855 C C . LEU A 1 108 ? -7.978 15.180 10.704 1.00 92.38 108 LEU A C 1
ATOM 857 O O . LEU A 1 108 ? -7.315 15.400 9.696 1.00 92.38 108 LEU A O 1
ATOM 861 N N . GLN A 1 109 ? -9.208 15.670 10.858 1.00 91.50 109 GLN A N 1
ATOM 862 C CA . GLN A 1 109 ? -9.852 16.473 9.821 1.00 91.50 109 GLN A CA 1
ATOM 863 C C . GLN A 1 109 ? -9.102 17.789 9.571 1.00 91.50 109 GLN A C 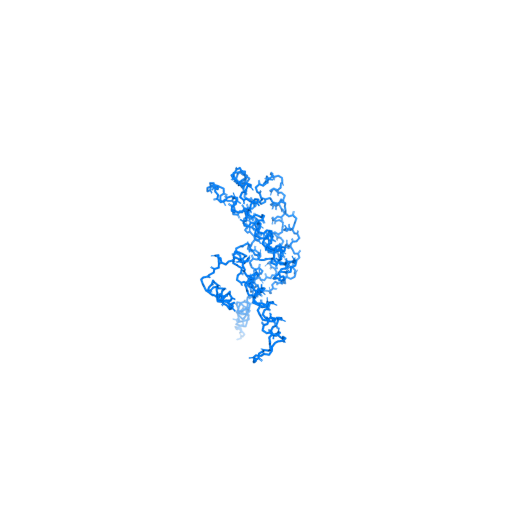1
ATOM 865 O O . GLN A 1 109 ? -8.935 18.190 8.418 1.00 91.50 109 GLN A O 1
ATOM 870 N N . GLU A 1 110 ? -8.663 18.460 10.633 1.00 91.00 110 GLU A N 1
ATOM 871 C CA . GLU A 1 110 ? -7.901 19.706 10.533 1.00 91.00 110 GLU A CA 1
ATOM 872 C C . GLU A 1 110 ? -6.538 19.445 9.888 1.00 91.00 110 GLU A C 1
ATOM 874 O O . GLU A 1 110 ? -6.182 20.104 8.909 1.00 91.00 110 GLU A O 1
ATOM 879 N N . ASP A 1 111 ? -5.847 18.394 10.331 1.00 92.12 111 ASP A N 1
ATOM 880 C CA . ASP A 1 111 ? -4.554 17.995 9.772 1.00 92.12 111 ASP A CA 1
ATOM 881 C C . ASP A 1 111 ? -4.666 17.589 8.290 1.00 92.12 111 ASP A C 1
ATOM 883 O O . ASP A 1 111 ? -3.779 17.888 7.489 1.00 92.12 111 ASP A O 1
ATOM 887 N N . LEU A 1 112 ? -5.772 16.949 7.883 1.00 92.62 112 LEU A N 1
ATOM 888 C CA . LEU A 1 112 ? -6.039 16.594 6.484 1.00 92.62 112 LEU A CA 1
ATOM 889 C C . LEU A 1 112 ? -6.344 17.815 5.614 1.00 92.62 112 LEU A C 1
ATOM 891 O O . LEU A 1 112 ? -5.999 17.811 4.431 1.00 92.62 112 LEU A O 1
ATOM 895 N N . ASN A 1 113 ? -6.970 18.856 6.170 1.00 91.94 113 ASN A N 1
ATOM 896 C CA . ASN A 1 113 ? -7.145 20.120 5.456 1.00 91.94 113 ASN A CA 1
ATOM 897 C C . ASN A 1 113 ? -5.787 20.781 5.200 1.00 91.94 113 ASN A C 1
ATOM 899 O O . ASN A 1 113 ? -5.520 21.190 4.074 1.00 91.94 113 ASN A O 1
ATOM 903 N N . LEU A 1 114 ? -4.904 20.799 6.200 1.00 91.56 114 LEU A N 1
ATOM 904 C CA . LEU A 1 114 ? -3.548 21.329 6.045 1.00 91.56 114 LEU A CA 1
ATOM 905 C C . LEU A 1 114 ? -2.723 20.511 5.051 1.00 91.56 114 LEU A C 1
ATOM 907 O O . LEU A 1 114 ? -2.046 21.079 4.194 1.00 91.56 114 LEU A O 1
ATOM 911 N N . TRP A 1 115 ? -2.817 19.181 5.127 1.00 90.69 115 TRP A N 1
ATOM 912 C CA . TRP A 1 115 ? -2.200 18.286 4.154 1.00 90.69 115 TRP A CA 1
ATOM 913 C C . TRP A 1 115 ? -2.689 18.583 2.737 1.00 90.69 115 TRP A C 1
ATOM 915 O O . TRP A 1 115 ? -1.864 18.742 1.844 1.00 90.69 115 TRP A O 1
ATOM 925 N N . ARG A 1 116 ? -4.008 18.704 2.522 1.00 91.81 116 ARG A N 1
ATOM 926 C CA . ARG A 1 116 ? -4.595 19.070 1.221 1.00 91.81 116 ARG A CA 1
ATOM 927 C C . ARG A 1 116 ? -4.045 20.395 0.712 1.00 91.81 116 ARG A C 1
ATOM 929 O O . ARG A 1 116 ? -3.650 20.469 -0.445 1.00 91.81 116 ARG A O 1
ATOM 936 N N . A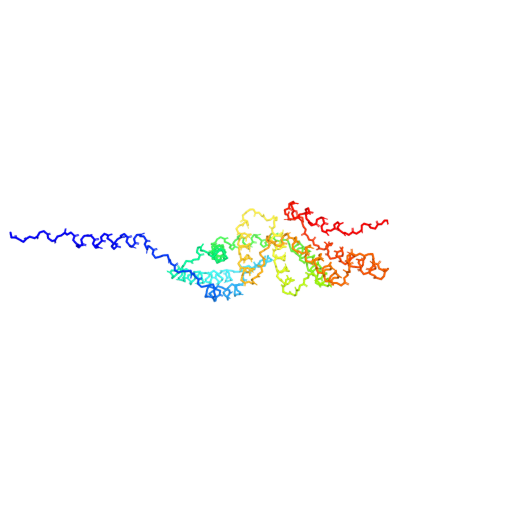SP A 1 117 ? -4.058 21.426 1.548 1.00 91.81 117 ASP A N 1
ATOM 937 C CA . ASP A 1 117 ? -3.721 22.786 1.123 1.00 91.81 117 ASP A CA 1
ATOM 938 C C . ASP A 1 117 ? -2.234 22.909 0.748 1.00 91.81 117 ASP A C 1
ATOM 940 O O . ASP A 1 117 ? -1.866 23.705 -0.113 1.00 91.81 117 ASP A O 1
ATOM 944 N N . CYS A 1 118 ? -1.381 22.079 1.351 1.00 92.69 118 CYS A N 1
ATOM 945 C CA . CYS A 1 118 ? 0.037 21.989 1.026 1.00 92.69 118 CYS A CA 1
ATOM 946 C C . CYS A 1 118 ? 0.369 20.954 -0.075 1.00 92.69 118 CYS A C 1
ATOM 948 O O . CYS A 1 118 ? 1.419 21.049 -0.719 1.00 92.69 118 CYS A O 1
ATOM 950 N N . PHE A 1 119 ? -0.496 19.964 -0.307 1.00 93.75 119 PHE A N 1
ATOM 951 C CA . PHE A 1 119 ? -0.263 18.891 -1.269 1.00 93.75 119 PHE A CA 1
ATOM 952 C C . PHE A 1 119 ? 0.044 19.457 -2.657 1.00 93.75 119 PHE A C 1
ATOM 954 O O . PHE A 1 119 ? -0.759 20.193 -3.222 1.00 93.75 119 PHE A O 1
ATOM 961 N N . ASN A 1 120 ? 1.186 19.083 -3.239 1.00 95.12 120 ASN A N 1
ATOM 962 C CA . ASN A 1 120 ? 1.608 19.588 -4.544 1.00 95.12 120 ASN A CA 1
ATOM 963 C C . ASN A 1 120 ? 1.077 18.701 -5.693 1.00 95.12 120 ASN A C 1
ATOM 965 O O . ASN A 1 120 ? 1.648 17.632 -5.956 1.00 95.12 120 ASN A O 1
ATOM 969 N N . PRO A 1 121 ? 0.043 19.130 -6.449 1.00 94.19 121 PRO A N 1
ATOM 970 C CA . PRO A 1 121 ? -0.578 18.282 -7.466 1.00 94.19 121 PRO A CA 1
ATOM 971 C C . PRO A 1 121 ? 0.347 18.023 -8.659 1.00 94.19 121 PRO A C 1
ATOM 973 O O . PRO A 1 121 ? 0.302 16.948 -9.254 1.00 94.19 121 PRO A O 1
ATOM 976 N N . SER A 1 122 ? 1.228 18.973 -8.984 1.00 95.19 122 SER A N 1
ATOM 977 C CA . SER A 1 122 ? 2.203 18.838 -10.072 1.00 95.19 122 SER A CA 1
ATOM 978 C C . SER A 1 122 ? 3.264 17.785 -9.751 1.00 95.19 122 SER A C 1
ATOM 980 O O . SER A 1 122 ? 3.621 16.987 -10.619 1.00 95.19 122 SER A O 1
ATOM 982 N N . VAL A 1 123 ? 3.732 17.731 -8.497 1.00 95.56 123 VAL A N 1
ATOM 983 C CA . VAL A 1 123 ? 4.650 16.678 -8.026 1.00 95.56 123 VAL A CA 1
ATOM 984 C C . VAL A 1 123 ? 3.971 15.313 -8.093 1.00 95.56 123 VAL A C 1
ATOM 986 O O . VAL A 1 123 ? 4.579 14.359 -8.583 1.00 95.56 123 VAL A O 1
ATOM 989 N N . PHE A 1 124 ? 2.711 15.221 -7.661 1.00 95.44 124 PHE A N 1
ATOM 990 C CA . PHE A 1 124 ? 1.944 13.980 -7.745 1.00 95.44 124 PHE A CA 1
ATOM 991 C C . PHE A 1 124 ? 1.767 13.513 -9.195 1.00 95.44 124 PHE A C 1
ATOM 993 O O . PHE A 1 124 ? 2.130 12.382 -9.519 1.00 95.44 124 PHE A O 1
ATOM 1000 N N . ALA A 1 125 ? 1.271 14.385 -10.076 1.00 95.69 125 ALA A N 1
ATOM 1001 C CA . ALA A 1 125 ? 1.006 14.061 -11.476 1.00 95.69 125 ALA A CA 1
ATOM 1002 C C . ALA A 1 125 ? 2.283 13.660 -12.230 1.00 95.69 125 ALA A C 1
ATOM 1004 O O . ALA A 1 125 ? 2.291 12.650 -12.932 1.00 95.69 125 ALA A O 1
ATOM 1005 N N . GLY A 1 126 ? 3.378 14.406 -12.045 1.00 96.94 126 GLY A N 1
ATOM 1006 C CA . GLY A 1 126 ? 4.665 14.088 -12.666 1.00 96.94 126 GLY A CA 1
ATOM 1007 C C . GLY A 1 126 ? 5.243 12.758 -12.180 1.00 96.94 126 GLY A C 1
ATOM 1008 O O . GLY A 1 126 ? 5.710 11.955 -12.987 1.00 96.94 126 GLY A O 1
ATOM 1009 N N . CYS A 1 127 ? 5.164 12.493 -10.872 1.00 95.12 127 CYS A N 1
ATOM 1010 C CA . CYS A 1 127 ? 5.611 11.227 -10.292 1.00 95.12 127 CYS A CA 1
ATOM 1011 C C . CYS A 1 127 ? 4.777 10.044 -10.801 1.00 95.12 127 CYS A C 1
ATOM 1013 O O . CYS A 1 127 ? 5.341 9.053 -11.262 1.00 95.12 127 CYS A O 1
ATOM 1015 N N . LYS A 1 128 ? 3.444 10.167 -10.785 1.00 95.31 128 LYS A N 1
ATOM 1016 C CA . LYS A 1 128 ? 2.530 9.116 -11.243 1.00 95.31 128 LYS A CA 1
ATOM 1017 C C . LYS A 1 128 ? 2.736 8.790 -12.723 1.00 95.31 128 LYS A C 1
ATOM 1019 O O . LYS A 1 128 ? 2.872 7.621 -13.064 1.00 95.31 128 LYS A O 1
ATOM 1024 N N . LYS A 1 129 ? 2.861 9.812 -13.575 1.00 96.44 129 LYS A N 1
ATOM 1025 C CA . LYS A 1 129 ? 3.159 9.630 -15.001 1.00 96.44 129 LYS A CA 1
ATOM 1026 C C . LYS A 1 129 ? 4.456 8.841 -15.215 1.00 96.44 129 LYS A C 1
ATOM 1028 O O . LYS A 1 129 ? 4.479 7.917 -16.017 1.00 96.44 129 LYS A O 1
ATOM 1033 N N . ASN A 1 130 ? 5.520 9.171 -14.476 1.00 93.56 130 ASN A N 1
ATOM 1034 C CA . ASN A 1 130 ? 6.789 8.446 -14.570 1.00 93.56 130 ASN A CA 1
ATOM 1035 C C . ASN A 1 130 ? 6.648 6.971 -14.156 1.00 93.56 130 ASN A C 1
ATOM 1037 O O . ASN A 1 130 ? 7.201 6.097 -14.818 1.00 93.56 130 ASN A O 1
ATOM 1041 N N . VAL A 1 131 ? 5.891 6.697 -13.087 1.00 92.44 131 VAL A N 1
ATOM 1042 C CA . VAL A 1 131 ? 5.585 5.330 -12.641 1.00 92.44 131 VAL A CA 1
ATOM 1043 C C . VAL A 1 131 ? 4.847 4.557 -13.733 1.00 92.44 131 VAL A C 1
ATOM 1045 O O . VAL A 1 131 ? 5.281 3.463 -14.087 1.00 92.44 131 VAL A O 1
ATOM 1048 N N . GLU A 1 132 ? 3.774 5.120 -14.285 1.00 94.38 132 GLU A N 1
ATOM 1049 C CA . GLU A 1 132 ? 2.953 4.469 -15.314 1.00 94.38 132 GLU A CA 1
ATOM 1050 C C . GLU A 1 132 ? 3.774 4.161 -16.574 1.00 94.38 132 GLU A C 1
ATOM 1052 O O . GLU A 1 132 ? 3.873 2.999 -16.964 1.00 94.38 132 GLU A O 1
ATOM 1057 N N . GLU A 1 133 ? 4.475 5.156 -17.131 1.00 94.19 133 GLU A N 1
ATOM 1058 C CA . GLU A 1 133 ? 5.317 4.980 -18.325 1.00 94.19 133 GLU A CA 1
ATOM 1059 C C . GLU A 1 133 ? 6.408 3.914 -18.134 1.00 94.19 133 GLU A C 1
ATOM 1061 O O . GLU A 1 133 ? 6.789 3.215 -19.076 1.00 94.19 133 GLU A O 1
ATOM 1066 N N . ARG A 1 134 ? 6.949 3.799 -16.917 1.00 90.62 134 ARG A N 1
ATOM 1067 C CA . ARG A 1 134 ? 7.994 2.828 -16.582 1.00 90.62 134 ARG A CA 1
ATOM 1068 C C . ARG A 1 134 ? 7.435 1.415 -16.447 1.00 90.62 134 ARG A C 1
ATOM 1070 O O . ARG A 1 134 ? 8.041 0.476 -16.962 1.00 90.62 134 ARG A O 1
ATOM 1077 N N . LEU A 1 135 ? 6.292 1.262 -15.780 1.00 90.69 135 LEU A N 1
ATOM 1078 C CA . LEU A 1 135 ? 5.627 -0.032 -15.621 1.00 90.69 135 LEU A CA 1
ATOM 1079 C C . LEU A 1 135 ? 5.074 -0.557 -16.953 1.00 90.69 135 LEU A C 1
ATOM 1081 O O . LEU A 1 135 ? 5.163 -1.757 -17.197 1.00 90.69 135 LEU A O 1
ATOM 1085 N N . ASP A 1 136 ? 4.580 0.324 -17.827 1.00 90.62 136 ASP A N 1
ATOM 1086 C CA . ASP A 1 136 ? 4.149 -0.037 -19.183 1.00 90.62 136 ASP A CA 1
ATOM 1087 C C . ASP A 1 136 ? 5.301 -0.634 -20.001 1.00 90.62 136 ASP A C 1
ATOM 1089 O O . ASP A 1 136 ? 5.133 -1.665 -20.649 1.00 90.62 136 ASP A O 1
ATOM 1093 N N . LYS A 1 137 ? 6.500 -0.040 -19.930 1.00 87.62 137 LYS A N 1
ATOM 1094 C CA . LYS A 1 137 ? 7.693 -0.591 -20.598 1.00 87.62 137 LYS A CA 1
ATOM 1095 C C . LYS A 1 137 ? 8.082 -1.957 -20.040 1.00 87.62 137 LYS A C 1
ATOM 1097 O O . LYS A 1 137 ? 8.362 -2.870 -20.803 1.00 87.62 137 LYS A O 1
ATOM 1102 N N . LEU A 1 138 ? 8.067 -2.113 -18.716 1.00 84.25 138 LEU A N 1
ATOM 1103 C CA . LEU A 1 138 ? 8.399 -3.386 -18.069 1.00 84.25 138 LEU A CA 1
ATOM 1104 C C . LEU A 1 138 ? 7.401 -4.503 -18.419 1.00 84.25 138 LEU A C 1
ATOM 1106 O O . LEU A 1 138 ? 7.798 -5.658 -18.553 1.00 84.25 138 LEU A O 1
ATOM 1110 N N . GLU A 1 139 ? 6.121 -4.180 -18.587 1.00 85.38 139 GLU A N 1
ATOM 1111 C CA . GLU A 1 139 ? 5.117 -5.122 -19.095 1.00 85.38 139 GLU A CA 1
ATOM 1112 C C . GLU A 1 139 ? 5.362 -5.474 -20.571 1.00 85.38 139 GLU A C 1
ATOM 1114 O O . GLU A 1 139 ? 5.375 -6.655 -20.915 1.00 85.38 139 GLU A O 1
ATOM 1119 N N . GLN A 1 140 ? 5.637 -4.483 -21.429 1.00 83.00 140 GLN A N 1
ATOM 1120 C CA . GLN A 1 140 ? 5.984 -4.706 -22.843 1.00 83.00 140 GLN A CA 1
ATOM 1121 C C . GLN A 1 140 ? 7.226 -5.595 -23.008 1.00 83.00 140 GLN A C 1
ATOM 1123 O O . GLN A 1 140 ? 7.265 -6.444 -23.899 1.00 83.00 140 GLN A O 1
ATOM 1128 N N . ASP A 1 141 ? 8.207 -5.443 -22.117 1.00 76.31 141 ASP A N 1
ATOM 1129 C CA . ASP A 1 141 ? 9.424 -6.257 -22.068 1.00 76.31 141 ASP A CA 1
ATOM 1130 C C . ASP A 1 141 ? 9.189 -7.657 -21.452 1.00 76.31 141 ASP A C 1
ATOM 1132 O O . ASP A 1 141 ? 10.113 -8.470 -21.367 1.00 76.31 141 ASP A O 1
ATOM 1136 N N . GLY A 1 142 ? 7.962 -7.968 -21.013 1.00 73.88 142 GLY A N 1
ATOM 1137 C CA . GLY A 1 142 ? 7.589 -9.253 -20.414 1.00 73.88 142 GLY A CA 1
ATOM 1138 C C . GLY A 1 142 ? 8.124 -9.467 -18.993 1.00 73.88 142 GLY A C 1
ATOM 1139 O O . GLY A 1 142 ? 8.166 -10.602 -18.511 1.00 73.88 142 GLY A O 1
ATOM 1140 N N . ALA A 1 143 ? 8.553 -8.397 -18.322 1.00 75.31 143 ALA A N 1
ATOM 1141 C CA . ALA A 1 143 ? 9.102 -8.420 -16.966 1.00 75.31 143 ALA A CA 1
ATOM 1142 C C . ALA A 1 143 ? 8.020 -8.416 -15.877 1.00 75.31 143 ALA A C 1
ATOM 1144 O O . ALA A 1 143 ? 8.293 -8.783 -14.731 1.00 75.31 143 ALA A O 1
ATOM 1145 N N . LEU A 1 144 ? 6.812 -7.979 -16.238 1.00 80.69 144 LEU A N 1
ATOM 1146 C CA . LEU A 1 144 ? 5.646 -7.852 -15.372 1.00 80.69 144 LEU A CA 1
ATOM 1147 C C . LEU A 1 144 ? 4.434 -8.519 -16.018 1.00 80.69 144 LEU A C 1
ATOM 1149 O O . LEU A 1 144 ? 4.222 -8.388 -17.219 1.00 80.69 144 LEU A O 1
ATOM 1153 N N . GLY A 1 145 ? 3.622 -9.190 -15.202 1.00 82.12 145 GLY A N 1
ATOM 1154 C CA . GLY A 1 145 ? 2.250 -9.546 -15.572 1.00 82.12 145 GLY A CA 1
ATOM 1155 C C . GLY A 1 145 ? 1.244 -8.508 -15.071 1.00 82.12 145 GLY A C 1
ATOM 1156 O O . GLY A 1 145 ? 1.553 -7.736 -14.157 1.00 82.12 145 GLY A O 1
ATOM 1157 N N . ASP A 1 146 ? 0.022 -8.549 -15.603 1.00 88.06 146 ASP A N 1
ATOM 1158 C CA . ASP A 1 146 ? -1.047 -7.567 -15.365 1.00 88.06 146 ASP A CA 1
ATOM 1159 C C . ASP A 1 146 ? -1.295 -7.284 -13.876 1.00 88.06 146 ASP A C 1
ATOM 1161 O O . ASP A 1 146 ? -1.356 -6.133 -13.441 1.00 88.06 146 ASP A O 1
ATOM 1165 N N . TYR A 1 147 ? -1.395 -8.338 -13.059 1.00 88.38 147 TYR A N 1
ATOM 1166 C CA . TYR A 1 147 ? -1.637 -8.198 -11.622 1.00 88.38 147 TYR A CA 1
ATOM 1167 C C . TYR A 1 147 ? -0.446 -7.567 -10.885 1.00 88.38 147 TYR A C 1
ATOM 1169 O O . TYR A 1 147 ? -0.629 -6.710 -10.019 1.00 88.38 147 TYR A O 1
ATOM 1177 N N . GLU A 1 148 ? 0.788 -7.943 -11.242 1.00 87.75 148 GLU A N 1
ATOM 1178 C CA . GLU A 1 148 ? 1.983 -7.356 -10.628 1.00 87.75 148 GLU A CA 1
ATOM 1179 C C . GLU A 1 148 ? 2.131 -5.882 -11.021 1.00 87.75 148 GLU A C 1
ATOM 1181 O O . GLU A 1 148 ? 2.423 -5.043 -10.163 1.00 87.75 148 GLU A O 1
ATOM 1186 N N . LYS A 1 149 ? 1.862 -5.553 -12.290 1.00 90.50 149 LYS A N 1
ATOM 1187 C CA . LYS A 1 149 ? 1.787 -4.173 -12.775 1.00 90.50 149 LYS A CA 1
ATOM 1188 C C . LYS A 1 149 ? 0.745 -3.378 -11.997 1.00 90.50 149 LYS A C 1
ATOM 1190 O O . LYS A 1 149 ? 1.048 -2.282 -11.530 1.00 90.50 149 LYS A O 1
ATOM 1195 N N . TRP A 1 150 ? -0.453 -3.929 -11.814 1.00 93.44 150 TRP A N 1
ATOM 1196 C CA . TRP A 1 150 ? -1.526 -3.273 -11.071 1.00 93.44 150 TRP A CA 1
ATOM 1197 C C . TRP A 1 150 ? -1.131 -2.994 -9.611 1.00 93.44 150 TRP A C 1
ATOM 1199 O O . TRP A 1 150 ? -1.225 -1.846 -9.166 1.00 93.44 150 TRP A O 1
ATOM 1209 N N . CYS A 1 151 ? -0.605 -3.997 -8.895 1.00 93.00 151 CYS A N 1
ATOM 1210 C CA . CYS A 1 151 ? -0.120 -3.836 -7.520 1.00 93.00 151 CYS A CA 1
ATOM 1211 C C . CYS A 1 151 ? 0.975 -2.764 -7.414 1.00 93.00 151 CYS A C 1
ATOM 1213 O O . CYS A 1 151 ? 0.914 -1.896 -6.539 1.00 93.00 151 CYS A O 1
ATOM 1215 N N . ARG A 1 152 ? 1.968 -2.801 -8.314 1.00 91.88 152 ARG A N 1
ATOM 1216 C CA . ARG A 1 152 ? 3.062 -1.820 -8.355 1.00 91.88 152 ARG A CA 1
ATOM 1217 C C . ARG A 1 152 ? 2.546 -0.423 -8.647 1.00 91.88 152 ARG A C 1
ATOM 1219 O O . ARG A 1 152 ? 2.918 0.506 -7.937 1.00 91.88 152 ARG A O 1
ATOM 1226 N N . ASN A 1 153 ? 1.665 -0.276 -9.636 1.00 92.81 153 ASN A N 1
ATOM 1227 C CA . ASN A 1 153 ? 1.105 1.019 -10.000 1.00 92.81 153 ASN A CA 1
ATOM 1228 C C . ASN A 1 153 ? 0.345 1.638 -8.821 1.00 92.81 153 ASN A C 1
ATOM 1230 O O . ASN A 1 153 ? 0.581 2.796 -8.481 1.00 92.81 153 ASN A O 1
ATOM 1234 N N . LYS A 1 154 ? -0.498 0.851 -8.135 1.00 91.94 154 LYS A N 1
ATOM 1235 C CA . LYS A 1 154 ? -1.190 1.267 -6.904 1.00 91.94 154 LYS A CA 1
ATOM 1236 C C . LYS A 1 154 ? -0.202 1.734 -5.832 1.00 91.94 154 LYS A C 1
ATOM 1238 O O . LYS A 1 154 ? -0.259 2.891 -5.418 1.00 91.94 154 LYS A O 1
ATOM 1243 N N . SER A 1 155 ? 0.721 0.868 -5.412 1.00 91.94 155 SER A N 1
ATOM 1244 C CA . SER A 1 155 ? 1.658 1.169 -4.322 1.00 91.94 155 SER A CA 1
ATOM 1245 C C . SER A 1 155 ? 2.588 2.344 -4.626 1.00 91.94 155 SER A C 1
ATOM 1247 O O . SER A 1 155 ? 2.806 3.193 -3.762 1.00 91.94 155 SER A O 1
ATOM 1249 N N . LEU A 1 156 ? 3.126 2.427 -5.844 1.00 91.62 156 LEU A N 1
ATOM 1250 C CA . LEU A 1 156 ? 4.023 3.511 -6.250 1.00 91.62 156 LEU A CA 1
ATOM 1251 C C . LEU A 1 156 ? 3.264 4.827 -6.470 1.00 91.62 156 LEU A C 1
ATOM 1253 O O . LEU A 1 156 ? 3.761 5.881 -6.079 1.00 91.62 156 LEU A O 1
ATOM 1257 N N . SER A 1 157 ? 2.029 4.787 -6.983 1.00 92.31 157 SER A N 1
ATOM 1258 C CA . SER A 1 157 ? 1.151 5.968 -7.010 1.00 92.31 157 SER A CA 1
ATOM 1259 C C . SER A 1 157 ? 0.904 6.510 -5.600 1.00 92.31 157 SER A C 1
ATOM 1261 O O . SER A 1 157 ? 0.898 7.722 -5.388 1.00 92.31 157 SER A O 1
ATOM 1263 N N . TYR A 1 158 ? 0.754 5.633 -4.608 1.00 92.12 158 TYR A N 1
ATOM 1264 C CA . TYR A 1 158 ? 0.630 6.051 -3.217 1.00 92.12 158 TYR A CA 1
ATOM 1265 C C . TYR A 1 158 ? 1.920 6.654 -2.648 1.00 92.12 158 TYR A C 1
ATOM 1267 O O . TYR A 1 158 ? 1.848 7.659 -1.939 1.00 92.12 158 TYR A O 1
ATOM 1275 N N . GLN A 1 159 ? 3.101 6.142 -3.014 1.00 90.94 159 GLN A N 1
ATOM 1276 C CA . GLN A 1 159 ? 4.356 6.836 -2.693 1.00 90.94 159 GLN A CA 1
ATOM 1277 C C . GLN A 1 159 ? 4.413 8.232 -3.322 1.00 90.94 159 GLN A C 1
ATOM 1279 O O . GLN A 1 159 ? 4.858 9.178 -2.673 1.00 90.94 159 GLN A O 1
ATOM 1284 N N . CYS A 1 160 ? 3.943 8.385 -4.564 1.00 93.12 160 CYS A N 1
ATOM 1285 C CA . CYS A 1 160 ? 3.867 9.690 -5.215 1.00 93.12 160 CYS A CA 1
ATOM 1286 C C . CYS A 1 160 ? 2.971 10.663 -4.439 1.00 93.12 160 CYS A C 1
ATOM 1288 O O . CYS A 1 160 ? 3.320 11.837 -4.319 1.00 93.12 160 CYS A O 1
ATOM 1290 N N . ALA A 1 161 ? 1.852 10.189 -3.879 1.00 92.00 161 ALA A N 1
ATOM 1291 C CA . ALA A 1 161 ? 0.984 11.009 -3.035 1.00 92.00 161 ALA A CA 1
ATOM 1292 C C . ALA A 1 161 ? 1.696 11.442 -1.740 1.00 92.00 161 ALA A C 1
ATOM 1294 O O . ALA A 1 161 ? 1.677 12.619 -1.389 1.00 92.00 161 ALA A O 1
ATOM 1295 N N . LEU A 1 162 ? 2.406 10.527 -1.073 1.00 90.94 162 LEU A N 1
ATOM 1296 C CA . LEU A 1 162 ? 3.206 10.860 0.113 1.00 90.94 162 LEU A CA 1
ATOM 1297 C C . LEU A 1 162 ? 4.320 11.868 -0.208 1.00 90.94 162 LEU A C 1
ATOM 1299 O O . LEU A 1 162 ? 4.538 12.812 0.548 1.00 90.94 162 LEU A O 1
ATOM 1303 N N . LYS A 1 163 ? 4.989 11.715 -1.357 1.00 91.38 163 LYS A N 1
ATOM 1304 C CA . LYS A 1 163 ? 6.022 12.646 -1.834 1.00 91.38 163 LYS A CA 1
ATOM 1305 C C . LYS A 1 163 ? 5.453 14.036 -2.123 1.00 91.38 163 LYS A C 1
ATOM 1307 O O . LYS A 1 163 ? 6.109 15.030 -1.829 1.00 91.38 163 LYS A O 1
ATOM 1312 N N . ALA A 1 164 ? 4.244 14.111 -2.672 1.00 93.06 164 ALA A N 1
ATOM 1313 C CA . ALA A 1 164 ? 3.571 15.374 -2.959 1.00 93.06 164 ALA A CA 1
ATOM 1314 C C . ALA A 1 164 ? 3.194 16.168 -1.696 1.00 93.06 164 ALA A C 1
ATOM 1316 O O . ALA A 1 164 ? 3.126 17.393 -1.771 1.00 93.06 164 ALA A O 1
ATOM 1317 N N . GLY A 1 165 ? 3.008 15.504 -0.550 1.00 88.62 165 GLY A N 1
ATOM 1318 C CA . GLY A 1 165 ? 2.805 16.152 0.753 1.00 88.62 165 GLY A CA 1
ATOM 1319 C C . GLY A 1 165 ? 4.057 16.228 1.639 1.00 88.62 165 GLY A C 1
ATOM 1320 O O . GLY A 1 165 ? 3.978 16.659 2.783 1.00 88.62 165 GLY A O 1
ATOM 1321 N N . ALA A 1 166 ? 5.239 15.838 1.147 1.00 87.31 166 ALA A N 1
ATOM 1322 C CA . ALA A 1 166 ? 6.460 15.819 1.961 1.00 87.31 166 ALA A CA 1
ATOM 1323 C C . ALA A 1 166 ? 6.948 17.217 2.396 1.00 87.31 166 ALA A C 1
ATOM 1325 O O . ALA A 1 166 ? 7.741 17.316 3.327 1.00 87.31 166 ALA A O 1
ATOM 1326 N N . GLY A 1 167 ? 6.494 18.282 1.726 1.00 85.25 167 GLY A N 1
ATOM 1327 C CA . GLY A 1 167 ? 6.801 19.674 2.075 1.00 85.25 167 GLY A CA 1
ATOM 1328 C C . GLY A 1 167 ? 5.855 20.294 3.108 1.00 85.25 167 GLY A C 1
ATOM 1329 O O . GLY A 1 167 ? 5.962 21.490 3.370 1.00 85.25 167 GLY A O 1
ATOM 1330 N N . CYS A 1 168 ? 4.914 19.522 3.654 1.00 89.56 168 CYS A N 1
ATOM 1331 C CA . CYS A 1 168 ? 3.915 20.032 4.586 1.00 89.56 168 CYS A CA 1
ATOM 1332 C C . CYS A 1 168 ? 4.480 20.252 5.988 1.00 89.56 168 CYS A C 1
ATOM 1334 O O . CYS A 1 168 ? 5.449 19.597 6.374 1.00 89.56 168 CYS A O 1
ATOM 1336 N N . PRO A 1 169 ? 3.908 21.203 6.751 1.00 89.19 169 PRO A N 1
ATOM 1337 C CA . PRO A 1 169 ? 4.368 21.470 8.106 1.00 89.19 169 PRO A CA 1
ATOM 1338 C C . PRO A 1 169 ? 4.166 20.234 8.990 1.00 89.19 169 PRO A C 1
ATOM 1340 O O . PRO A 1 169 ? 3.250 19.451 8.759 1.00 89.19 169 PRO A O 1
ATOM 1343 N N . THR A 1 170 ? 4.974 20.096 10.043 1.00 87.56 170 THR A N 1
ATOM 1344 C CA . THR A 1 170 ? 4.955 18.934 10.959 1.00 87.56 170 THR A CA 1
ATOM 1345 C C . THR A 1 170 ? 3.605 18.705 11.638 1.00 87.56 170 THR A C 1
ATOM 1347 O O . THR A 1 170 ? 3.258 17.588 11.999 1.00 87.56 170 THR A O 1
ATOM 1350 N N . ILE A 1 171 ? 2.786 19.747 11.767 1.00 83.31 171 ILE A N 1
ATOM 1351 C CA . ILE A 1 171 ? 1.400 19.640 12.237 1.00 83.31 171 ILE A CA 1
ATOM 1352 C C . ILE A 1 171 ? 0.566 18.706 11.327 1.00 83.31 171 ILE A C 1
ATOM 1354 O O . ILE A 1 171 ? -0.303 17.992 11.811 1.00 83.31 171 ILE A O 1
ATOM 1358 N N . ALA A 1 172 ? 0.890 18.604 10.034 1.00 86.25 172 ALA A N 1
ATOM 1359 C CA . ALA A 1 172 ? 0.259 17.670 9.102 1.00 86.25 172 ALA A CA 1
ATOM 1360 C C . ALA A 1 172 ? 0.828 16.232 9.170 1.00 86.25 172 ALA A C 1
ATOM 1362 O O . ALA A 1 172 ? 0.357 15.357 8.436 1.00 86.25 172 ALA A O 1
ATOM 1363 N N . ASP A 1 173 ? 1.806 15.936 10.039 1.00 88.88 173 ASP A N 1
ATOM 1364 C CA . ASP A 1 173 ? 2.416 14.597 10.138 1.00 88.88 173 ASP A CA 1
ATOM 1365 C C . ASP A 1 173 ? 1.398 13.526 10.544 1.00 88.88 173 ASP A C 1
ATOM 1367 O O . ASP A 1 173 ? 1.479 12.379 10.097 1.00 88.88 173 ASP A O 1
ATOM 1371 N N . ARG A 1 174 ? 0.386 13.890 11.338 1.00 92.00 174 ARG A N 1
ATOM 1372 C CA . ARG A 1 174 ? -0.707 12.972 11.682 1.00 92.00 174 ARG A CA 1
ATOM 1373 C C . ARG A 1 174 ? -1.516 12.574 10.450 1.00 92.00 174 ARG A C 1
ATOM 1375 O O . ARG A 1 174 ? -1.813 11.393 10.276 1.00 92.00 174 ARG A O 1
ATOM 1382 N N . ALA A 1 175 ? -1.831 13.532 9.576 1.00 92.25 175 ALA A N 1
ATOM 1383 C CA . ALA A 1 175 ? -2.516 13.268 8.314 1.00 92.25 175 ALA A CA 1
ATOM 1384 C C . ALA A 1 175 ? -1.664 12.390 7.394 1.00 92.25 175 ALA A C 1
ATOM 1386 O O . ALA A 1 175 ? -2.163 11.396 6.862 1.00 92.25 175 ALA A O 1
ATOM 1387 N N . ARG A 1 176 ? -0.360 12.679 7.289 1.00 91.19 176 ARG A N 1
ATOM 1388 C CA . ARG A 1 176 ? 0.588 11.814 6.578 1.00 91.19 176 ARG A CA 1
ATOM 1389 C C . ARG A 1 176 ? 0.546 10.386 7.113 1.00 91.19 176 ARG A C 1
ATOM 1391 O O . ARG A 1 176 ? 0.433 9.439 6.337 1.00 91.19 176 ARG A O 1
ATOM 1398 N N . LYS A 1 177 ? 0.606 10.225 8.436 1.00 92.25 177 LYS A N 1
ATOM 1399 C CA . LYS A 1 177 ? 0.610 8.909 9.077 1.00 92.25 177 LYS A CA 1
ATOM 1400 C C . LYS A 1 177 ? -0.700 8.158 8.860 1.00 92.25 177 LYS A C 1
ATOM 1402 O O . LYS A 1 177 ? -0.675 6.952 8.619 1.00 92.25 177 LYS A O 1
ATOM 1407 N N . ALA A 1 178 ? -1.830 8.861 8.889 1.00 93.94 178 ALA A N 1
ATOM 1408 C CA . ALA A 1 178 ? -3.133 8.292 8.568 1.00 93.94 178 ALA A CA 1
ATOM 1409 C C . ALA A 1 178 ? -3.199 7.792 7.120 1.00 93.94 178 ALA A C 1
ATOM 1411 O O . ALA A 1 178 ? -3.640 6.666 6.887 1.00 93.94 178 ALA A O 1
ATOM 1412 N N . VAL A 1 179 ? -2.686 8.581 6.170 1.00 92.94 179 VAL A N 1
ATOM 1413 C CA . VAL A 1 179 ? -2.559 8.185 4.762 1.00 92.94 179 VAL A CA 1
ATOM 1414 C C . VAL A 1 179 ? -1.673 6.939 4.632 1.00 92.94 179 VAL A C 1
ATOM 1416 O O . VAL A 1 179 ? -2.099 5.961 4.020 1.00 92.94 179 VAL A O 1
ATOM 1419 N N . GLU A 1 180 ? -0.491 6.920 5.258 1.00 92.44 180 GLU A N 1
ATOM 1420 C CA . GLU A 1 180 ? 0.423 5.763 5.255 1.00 92.44 180 GLU A CA 1
ATOM 1421 C C . GLU A 1 180 ? -0.233 4.490 5.817 1.00 92.44 180 GLU A C 1
ATOM 1423 O O . GLU A 1 180 ? -0.159 3.428 5.195 1.00 92.44 180 GLU A O 1
ATOM 1428 N N . ASN A 1 181 ? -0.893 4.588 6.974 1.00 94.31 181 ASN A N 1
ATOM 1429 C CA . ASN A 1 181 ? -1.547 3.450 7.620 1.00 94.31 181 ASN A CA 1
ATOM 1430 C C . ASN A 1 181 ? -2.704 2.909 6.770 1.00 94.31 181 ASN A C 1
ATOM 1432 O O . ASN A 1 181 ? -2.780 1.699 6.548 1.00 94.31 181 ASN A O 1
ATOM 1436 N N . TYR A 1 182 ? -3.542 3.796 6.222 1.00 93.81 182 TYR A N 1
ATOM 1437 C CA . TYR A 1 182 ? -4.616 3.414 5.307 1.00 93.81 182 TYR A CA 1
ATOM 1438 C C . TYR A 1 182 ? -4.083 2.708 4.053 1.00 93.81 182 TYR A C 1
ATOM 1440 O O . TYR A 1 182 ? -4.568 1.633 3.703 1.00 93.81 182 TYR A O 1
ATOM 1448 N N . ILE A 1 183 ? -3.050 3.261 3.405 1.00 92.12 183 ILE A N 1
ATOM 1449 C CA . ILE A 1 183 ? -2.436 2.650 2.218 1.00 92.12 183 ILE A CA 1
ATOM 1450 C C . ILE A 1 183 ? -1.903 1.254 2.539 1.00 92.12 183 ILE A C 1
ATOM 1452 O O . ILE A 1 183 ? -2.144 0.323 1.774 1.00 92.12 183 ILE A O 1
ATOM 1456 N N . ASN A 1 184 ? -1.190 1.089 3.654 1.00 90.75 184 ASN A N 1
ATOM 1457 C CA . ASN A 1 184 ? -0.630 -0.207 4.035 1.00 90.75 184 ASN A CA 1
ATOM 1458 C C . ASN A 1 184 ? -1.729 -1.262 4.209 1.00 90.75 184 ASN A C 1
ATOM 1460 O O . ASN A 1 184 ? -1.624 -2.348 3.644 1.00 90.75 184 ASN A O 1
ATOM 1464 N N . THR A 1 185 ? -2.804 -0.910 4.910 1.00 92.00 185 THR A N 1
ATOM 1465 C CA . THR A 1 185 ? -4.002 -1.744 5.105 1.00 92.00 185 THR A CA 1
ATOM 1466 C C . THR A 1 185 ? -4.686 -2.084 3.781 1.00 92.00 185 THR A C 1
ATOM 1468 O O . THR A 1 185 ? -5.087 -3.229 3.567 1.00 92.00 185 THR A O 1
ATOM 1471 N N . LEU A 1 186 ? -4.761 -1.128 2.853 1.00 92.06 186 LEU A N 1
ATOM 1472 C CA . LEU A 1 186 ? -5.334 -1.341 1.527 1.00 92.06 186 LEU A CA 1
ATOM 1473 C C . LEU A 1 186 ? -4.473 -2.274 0.656 1.00 92.06 186 LEU A C 1
ATOM 1475 O O . LEU A 1 186 ? -4.996 -3.187 0.016 1.00 92.06 186 LEU A O 1
ATOM 1479 N N . MET A 1 187 ? -3.150 -2.092 0.636 1.00 90.12 187 MET A N 1
ATOM 1480 C CA . MET A 1 187 ? -2.255 -2.986 -0.114 1.00 90.12 187 MET A CA 1
ATOM 1481 C C . MET A 1 187 ? -2.280 -4.407 0.451 1.00 90.12 187 MET A C 1
ATOM 1483 O O . MET A 1 187 ? -2.283 -5.382 -0.302 1.00 90.12 187 MET A O 1
ATOM 1487 N N . ASP A 1 188 ? -2.367 -4.507 1.773 1.00 88.50 188 ASP A N 1
ATOM 1488 C CA . ASP A 1 188 ? -2.471 -5.750 2.513 1.00 88.50 188 ASP A CA 1
ATOM 1489 C C . ASP A 1 188 ? -3.696 -6.583 2.114 1.00 88.50 188 ASP A C 1
ATOM 1491 O O . ASP A 1 188 ? -3.558 -7.785 1.874 1.00 88.50 188 ASP A O 1
ATOM 1495 N N . VAL A 1 189 ? -4.882 -5.968 2.015 1.00 88.88 189 VAL A N 1
ATOM 1496 C CA . VAL A 1 189 ? -6.104 -6.691 1.605 1.00 88.88 189 VAL A CA 1
ATOM 1497 C C . VAL A 1 189 ? -6.058 -7.108 0.152 1.00 88.88 189 VAL A C 1
ATOM 1499 O O . VAL A 1 189 ? -6.512 -8.197 -0.191 1.00 88.88 189 VAL A O 1
ATOM 1502 N N . HIS A 1 190 ? -5.462 -6.274 -0.695 1.00 87.88 190 HIS A N 1
ATOM 1503 C CA . HIS A 1 190 ? -5.244 -6.598 -2.091 1.00 87.88 190 HIS A CA 1
ATOM 1504 C C . HIS A 1 190 ? -4.183 -7.673 -2.302 1.00 87.88 190 HIS A C 1
ATOM 1506 O O . HIS A 1 190 ? -4.043 -8.101 -3.431 1.00 87.88 190 HIS A O 1
ATOM 1512 N N . GLY A 1 191 ? -3.451 -8.132 -1.280 1.00 86.94 191 GLY A N 1
ATOM 1513 C CA . GLY A 1 191 ? -2.385 -9.121 -1.472 1.00 86.94 191 GLY A CA 1
ATOM 1514 C C . GLY A 1 191 ? -1.210 -8.570 -2.288 1.00 86.94 191 GLY A C 1
ATOM 1515 O O . GLY A 1 191 ? -0.522 -9.317 -2.985 1.00 86.94 191 GLY A O 1
ATOM 1516 N N . CYS A 1 192 ? -0.999 -7.258 -2.228 1.00 90.00 192 CYS A N 1
ATOM 1517 C CA . CYS A 1 192 ? 0.114 -6.572 -2.861 1.00 90.00 192 CYS A CA 1
ATOM 1518 C C . CYS A 1 192 ? 1.181 -6.215 -1.824 1.00 90.00 192 CYS A C 1
ATOM 1520 O O . CYS A 1 192 ? 0.910 -6.121 -0.626 1.00 90.00 192 CYS A O 1
ATOM 1522 N N . LEU A 1 193 ? 2.401 -5.938 -2.286 1.00 87.94 193 LEU A N 1
ATOM 1523 C CA . LEU A 1 193 ? 3.440 -5.429 -1.396 1.00 87.94 193 LEU A CA 1
ATOM 1524 C C . LEU A 1 193 ? 3.151 -3.970 -1.017 1.00 87.94 193 LEU A C 1
ATOM 1526 O O . LEU A 1 193 ? 2.707 -3.163 -1.844 1.00 87.94 193 LEU A O 1
ATOM 1530 N N . ARG A 1 194 ? 3.428 -3.627 0.243 1.00 88.56 194 ARG A N 1
ATOM 1531 C CA . ARG A 1 194 ? 3.321 -2.254 0.748 1.00 88.56 194 ARG A CA 1
ATOM 1532 C C . ARG A 1 194 ? 4.264 -1.318 -0.014 1.00 88.56 194 ARG A C 1
ATOM 1534 O O . ARG A 1 194 ? 5.293 -1.774 -0.520 1.00 88.56 194 ARG A O 1
ATOM 1541 N N . PRO A 1 195 ? 3.973 -0.006 -0.058 1.00 86.38 195 PRO A N 1
ATOM 1542 C CA . PRO A 1 195 ? 4.801 0.961 -0.766 1.00 86.38 195 PRO A CA 1
ATOM 1543 C C . PRO A 1 195 ? 6.287 0.853 -0.418 1.00 86.38 195 PRO A C 1
ATOM 1545 O O . PRO A 1 195 ? 7.100 0.753 -1.327 1.00 86.38 195 PRO A O 1
ATOM 1548 N N . THR A 1 196 ? 6.649 0.781 0.863 1.00 81.75 196 THR A N 1
ATOM 1549 C CA . THR A 1 196 ? 8.053 0.707 1.312 1.00 81.75 196 THR A CA 1
ATOM 1550 C C . THR A 1 196 ? 8.822 -0.491 0.762 1.00 81.75 196 THR A C 1
ATOM 1552 O O . THR A 1 196 ? 10.036 -0.419 0.639 1.00 81.75 196 THR A O 1
ATOM 1555 N N . VAL A 1 197 ? 8.138 -1.576 0.397 1.00 81.44 197 VAL A N 1
ATOM 1556 C CA . VAL A 1 197 ? 8.777 -2.756 -0.193 1.00 81.44 197 VAL A CA 1
ATOM 1557 C C . VAL A 1 197 ? 9.052 -2.531 -1.679 1.00 81.44 197 VAL A C 1
ATOM 1559 O O . VAL A 1 197 ? 10.121 -2.876 -2.166 1.00 81.44 197 VAL A O 1
ATOM 1562 N N . TYR A 1 198 ? 8.123 -1.900 -2.404 1.00 80.12 198 TYR A N 1
ATOM 1563 C CA . TYR A 1 198 ? 8.308 -1.589 -3.826 1.00 80.12 198 TYR A CA 1
ATOM 1564 C C . TYR A 1 198 ? 9.302 -0.458 -4.103 1.00 80.12 198 TYR A C 1
ATOM 1566 O O . TYR A 1 198 ? 9.693 -0.278 -5.251 1.00 80.12 198 TYR A O 1
ATOM 1574 N N . ALA A 1 199 ? 9.721 0.281 -3.075 1.00 71.75 199 ALA A N 1
ATOM 1575 C CA . ALA A 1 199 ? 10.828 1.228 -3.166 1.00 71.75 199 ALA A CA 1
ATOM 1576 C C . ALA A 1 199 ? 12.117 0.584 -3.710 1.00 71.75 199 ALA A C 1
ATOM 1578 O O . ALA A 1 199 ? 12.854 1.222 -4.460 1.00 71.75 199 ALA A O 1
ATOM 1579 N N . CYS A 1 200 ? 12.366 -0.681 -3.358 1.00 80.81 200 CYS A N 1
ATOM 1580 C CA . CYS A 1 200 ? 13.443 -1.478 -3.923 1.00 80.81 200 CYS A CA 1
ATOM 1581 C C . CYS A 1 200 ? 12.894 -2.468 -4.957 1.00 80.81 200 CYS A C 1
ATOM 1583 O O . CYS A 1 200 ? 12.061 -3.324 -4.653 1.00 80.81 200 CYS A O 1
ATOM 1585 N N . GLU A 1 201 ? 13.396 -2.408 -6.189 1.00 78.81 201 GLU A N 1
ATOM 1586 C CA . GLU A 1 201 ? 12.972 -3.308 -7.261 1.00 78.81 201 GLU A CA 1
ATOM 1587 C C . GLU A 1 201 ? 14.009 -4.384 -7.608 1.00 78.81 201 GLU A C 1
ATOM 1589 O O . GLU A 1 201 ? 14.041 -4.881 -8.735 1.00 78.81 201 GLU A O 1
ATOM 1594 N N . GLY A 1 202 ? 14.819 -4.822 -6.638 1.00 73.88 202 GLY A N 1
ATOM 1595 C CA . GLY A 1 202 ? 15.793 -5.909 -6.829 1.00 73.88 202 GLY A CA 1
ATOM 1596 C C . GLY A 1 202 ? 15.171 -7.179 -7.431 1.00 73.88 202 GLY A C 1
ATOM 1597 O O . GLY A 1 202 ? 15.727 -7.783 -8.350 1.00 73.88 202 GLY A O 1
ATOM 1598 N N . LYS A 1 203 ? 13.939 -7.524 -7.024 1.00 75.81 203 LYS A N 1
ATOM 1599 C CA . LYS A 1 203 ? 13.178 -8.639 -7.616 1.00 75.81 203 LYS A CA 1
ATOM 1600 C C . LYS A 1 203 ? 12.906 -8.455 -9.117 1.00 75.81 203 LYS A C 1
ATOM 1602 O O . LYS A 1 203 ? 12.926 -9.438 -9.851 1.00 75.81 203 LYS A O 1
ATOM 1607 N N . LEU A 1 204 ? 12.676 -7.227 -9.594 1.00 78.56 204 LEU A N 1
ATOM 1608 C CA . LEU A 1 204 ? 12.492 -6.979 -11.030 1.00 78.56 204 LEU A CA 1
ATOM 1609 C C . LEU A 1 204 ? 13.792 -7.111 -11.806 1.00 78.56 204 LEU A C 1
ATOM 1611 O O . LEU A 1 204 ? 13.759 -7.608 -12.925 1.00 78.56 204 LEU A O 1
ATOM 1615 N N . VAL A 1 205 ? 14.929 -6.734 -11.215 1.00 78.38 205 VAL A N 1
ATOM 1616 C CA . VAL A 1 205 ? 16.236 -6.987 -11.837 1.00 78.38 205 VAL A CA 1
ATOM 1617 C C . VAL A 1 205 ? 16.425 -8.487 -12.051 1.00 78.38 205 VAL A C 1
ATOM 1619 O O . VAL A 1 205 ? 16.768 -8.911 -13.155 1.00 78.38 205 VAL A O 1
ATOM 1622 N N . HIS A 1 206 ? 16.116 -9.293 -11.031 1.00 73.62 206 HIS A N 1
ATOM 1623 C CA . HIS A 1 206 ? 16.149 -10.746 -11.152 1.00 73.62 206 HIS A CA 1
ATOM 1624 C C . HIS A 1 206 ? 15.155 -11.260 -12.200 1.00 73.62 206 HIS A C 1
ATOM 1626 O O . HIS A 1 206 ? 15.534 -12.081 -13.023 1.00 73.62 206 HIS A O 1
ATOM 1632 N N . ASN A 1 207 ? 13.911 -10.772 -12.229 1.00 74.38 207 ASN A N 1
ATOM 1633 C CA . ASN A 1 207 ? 12.919 -11.200 -13.224 1.00 74.38 207 ASN A CA 1
ATOM 1634 C C . ASN A 1 207 ? 13.323 -10.826 -14.658 1.00 74.38 207 ASN A C 1
ATOM 1636 O O . ASN A 1 207 ? 13.199 -11.661 -15.549 1.00 74.38 207 ASN A O 1
ATOM 1640 N N . CYS A 1 208 ? 13.844 -9.617 -14.885 1.00 74.94 208 CYS A N 1
ATOM 1641 C CA . CYS A 1 208 ? 14.403 -9.207 -16.174 1.00 74.94 208 CYS A CA 1
ATOM 1642 C C . CYS A 1 208 ? 15.527 -10.154 -16.610 1.00 74.94 208 CYS A C 1
ATOM 1644 O O . CYS A 1 208 ? 15.557 -10.603 -17.753 1.00 74.94 208 CYS A O 1
ATOM 1646 N N . HIS A 1 209 ? 16.443 -10.484 -15.695 1.00 73.31 209 HIS A N 1
ATOM 1647 C CA . HIS A 1 209 ? 17.549 -11.389 -15.983 1.00 73.31 209 HIS A CA 1
ATOM 1648 C C . HIS A 1 209 ? 17.053 -12.825 -16.219 1.00 73.31 209 HIS A C 1
ATOM 1650 O O . HIS A 1 209 ? 17.364 -13.421 -17.240 1.00 73.31 209 HIS A O 1
ATOM 1656 N N . TRP A 1 210 ? 16.219 -13.370 -15.335 1.00 68.25 210 TRP A N 1
ATOM 1657 C CA . TRP A 1 210 ? 15.702 -14.737 -15.402 1.00 68.25 210 TRP A CA 1
ATOM 1658 C C . TRP A 1 210 ? 14.806 -14.975 -16.621 1.00 68.25 210 TRP A C 1
ATOM 1660 O O . TRP A 1 210 ? 15.022 -15.930 -17.363 1.00 68.25 210 TRP A O 1
ATOM 1670 N N . THR A 1 211 ? 13.828 -14.102 -16.879 1.00 64.31 211 THR A N 1
ATOM 1671 C CA . THR A 1 211 ? 12.911 -14.243 -18.022 1.00 64.31 211 THR A CA 1
ATOM 1672 C C . THR A 1 211 ? 13.663 -14.252 -19.342 1.00 64.31 211 THR A C 1
ATOM 1674 O O . THR A 1 211 ? 13.287 -14.993 -20.247 1.00 64.31 211 THR A O 1
ATOM 1677 N N . VAL A 1 212 ? 14.729 -13.464 -19.456 1.00 61.22 212 VAL A N 1
ATOM 1678 C CA . VAL A 1 212 ? 15.447 -13.310 -20.717 1.00 61.22 212 VAL A CA 1
ATOM 1679 C C . VAL A 1 212 ? 16.612 -14.291 -20.835 1.00 61.22 212 VAL A C 1
ATOM 1681 O O . VAL A 1 212 ? 16.793 -14.867 -21.904 1.00 61.22 212 VAL A O 1
ATOM 1684 N N . VAL A 1 213 ? 17.369 -14.542 -19.763 1.00 61.38 213 VAL A N 1
ATOM 1685 C CA . VAL A 1 213 ? 18.497 -15.485 -19.766 1.00 61.38 213 VAL A CA 1
ATOM 1686 C C . VAL A 1 213 ? 18.000 -16.917 -19.672 1.00 61.38 213 VAL A C 1
ATOM 1688 O O . VAL A 1 213 ? 18.364 -17.701 -20.530 1.00 61.38 213 VAL A O 1
ATOM 1691 N N . TYR A 1 214 ? 17.128 -17.281 -18.729 1.00 58.22 214 TYR A N 1
ATOM 1692 C CA . TYR A 1 214 ? 16.734 -18.682 -18.531 1.00 58.22 214 TYR A CA 1
ATOM 1693 C C . TYR A 1 214 ? 15.829 -19.209 -19.654 1.00 58.22 214 TYR A C 1
ATOM 1695 O O . TYR A 1 214 ? 16.126 -20.252 -20.228 1.00 58.22 214 TYR A O 1
ATOM 1703 N N . LYS A 1 215 ? 14.797 -18.458 -20.079 1.00 58.69 215 LYS A N 1
ATOM 1704 C CA . LYS A 1 215 ? 13.947 -18.889 -21.215 1.00 58.69 215 LYS A CA 1
ATOM 1705 C C . LYS A 1 215 ? 14.702 -18.938 -22.550 1.00 58.69 215 LYS A C 1
ATOM 1707 O O . LYS A 1 215 ? 14.284 -19.652 -23.463 1.00 58.69 215 LYS A O 1
ATOM 1712 N N . SER A 1 216 ? 15.789 -18.174 -22.683 1.00 54.38 216 SER A N 1
ATOM 1713 C CA . SER A 1 216 ? 16.661 -18.229 -23.862 1.00 54.38 216 SER A CA 1
ATOM 1714 C C . SER A 1 216 ? 17.749 -19.299 -23.727 1.00 54.38 216 SER A C 1
ATOM 1716 O O . SER A 1 216 ? 18.067 -19.941 -24.721 1.00 54.38 216 SER A O 1
ATOM 1718 N N . ALA A 1 217 ? 18.285 -19.528 -22.523 1.00 48.81 217 ALA A N 1
ATOM 1719 C CA . ALA A 1 217 ? 19.372 -20.464 -22.223 1.00 48.81 217 ALA A CA 1
ATOM 1720 C C . ALA A 1 217 ? 18.911 -21.918 -22.073 1.00 48.81 217 ALA A C 1
ATOM 1722 O O . ALA A 1 217 ? 19.667 -22.805 -22.447 1.00 48.81 217 ALA A O 1
ATOM 1723 N N . GLU A 1 218 ? 17.664 -22.195 -21.663 1.00 48.81 218 GLU A N 1
ATOM 1724 C CA . GLU A 1 218 ? 17.073 -23.547 -21.777 1.00 48.81 218 GLU A CA 1
ATOM 1725 C C . GLU A 1 218 ? 17.120 -24.083 -23.221 1.00 48.81 218 GLU A C 1
ATOM 1727 O O . GLU A 1 218 ? 17.003 -25.285 -23.452 1.00 48.81 218 GLU A O 1
ATOM 1732 N N . LYS A 1 219 ? 17.318 -23.199 -24.208 1.00 49.81 219 LYS A N 1
ATOM 1733 C CA . LYS A 1 219 ? 17.453 -23.542 -25.626 1.00 49.81 219 LYS A CA 1
ATOM 1734 C C . LYS A 1 219 ? 18.894 -23.526 -26.146 1.00 49.81 219 LYS A C 1
ATOM 1736 O O . LYS A 1 219 ? 19.061 -23.742 -27.346 1.00 49.81 219 LYS A O 1
ATOM 1741 N N . LEU A 1 220 ? 19.913 -23.250 -25.324 1.00 46.38 220 LEU A N 1
ATOM 1742 C CA . LEU A 1 220 ? 21.285 -23.021 -25.799 1.00 46.38 220 LEU A CA 1
ATOM 1743 C C . LEU A 1 220 ? 22.328 -23.880 -25.052 1.00 46.38 220 LEU A C 1
ATOM 1745 O O . LEU A 1 220 ? 22.371 -23.860 -23.824 1.00 46.38 220 LEU A O 1
ATOM 1749 N N . PRO A 1 221 ? 23.194 -24.623 -25.767 1.00 47.59 221 PRO A N 1
ATOM 1750 C CA . PRO A 1 221 ? 24.242 -25.435 -25.152 1.00 47.59 221 PRO A CA 1
ATOM 1751 C C . PRO A 1 221 ? 25.428 -24.583 -24.654 1.00 47.59 221 PRO A C 1
ATOM 1753 O O . PRO A 1 221 ? 25.790 -23.580 -25.257 1.00 47.59 221 PRO A O 1
ATOM 1756 N N . LEU A 1 222 ? 26.070 -25.025 -23.566 1.00 52.44 222 LEU A N 1
ATOM 1757 C CA . LEU A 1 222 ? 27.153 -24.339 -22.831 1.00 52.44 222 LEU A CA 1
ATOM 1758 C C . LEU A 1 222 ? 28.530 -24.251 -23.555 1.00 52.44 222 LEU A C 1
ATOM 1760 O O . LEU A 1 222 ? 29.520 -23.918 -22.909 1.00 52.44 222 LEU A O 1
ATOM 1764 N N . LEU A 1 223 ? 28.648 -24.561 -24.855 1.00 47.03 223 LEU A N 1
ATOM 1765 C CA . LEU A 1 223 ? 29.930 -24.692 -25.594 1.00 47.03 223 LEU A CA 1
ATOM 1766 C C . LEU A 1 223 ? 29.799 -24.249 -27.083 1.00 47.03 223 LEU A C 1
ATOM 1768 O O . LEU A 1 223 ? 28.687 -23.894 -27.481 1.00 47.03 223 LEU A O 1
ATOM 1772 N N . PRO A 1 224 ? 30.902 -24.138 -27.876 1.00 49.25 224 PRO A N 1
ATOM 1773 C CA . PRO A 1 224 ? 31.088 -23.092 -28.882 1.00 49.25 224 PRO A CA 1
ATOM 1774 C C . PRO A 1 224 ? 29.931 -23.064 -29.869 1.00 49.25 224 PRO A C 1
ATOM 1776 O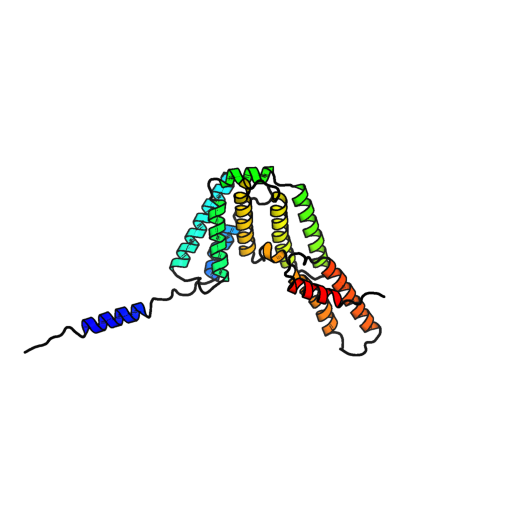 O . PRO A 1 224 ? 29.613 -24.031 -30.557 1.00 49.25 224 PRO A O 1
ATOM 1779 N N . SER A 1 225 ? 29.277 -21.919 -29.844 1.00 57.53 225 SER A N 1
ATOM 1780 C CA . SER A 1 225 ? 27.996 -21.677 -30.464 1.00 57.53 225 SER A CA 1
ATOM 1781 C C . SER A 1 225 ? 28.199 -21.144 -31.875 1.00 57.53 225 SER A C 1
ATOM 1783 O O . SER A 1 225 ? 29.046 -20.278 -32.091 1.00 57.53 225 SER A O 1
ATOM 1785 N N . ASP A 1 226 ? 27.422 -21.649 -32.830 1.00 65.75 226 ASP A N 1
ATOM 1786 C CA . ASP A 1 226 ? 27.367 -21.070 -34.170 1.00 65.75 226 ASP A CA 1
ATOM 1787 C C . ASP A 1 226 ? 26.928 -19.590 -34.127 1.00 65.75 226 ASP A C 1
ATOM 1789 O O . ASP A 1 226 ? 26.370 -19.097 -33.141 1.00 65.75 226 ASP A O 1
ATOM 1793 N N . GLU A 1 227 ? 27.189 -18.852 -35.207 1.00 66.00 227 GLU A N 1
ATOM 1794 C CA . GLU A 1 227 ? 26.875 -17.420 -35.316 1.00 66.00 227 GLU A CA 1
ATOM 1795 C C . GLU A 1 227 ? 25.392 -17.118 -35.019 1.00 66.00 227 GLU A C 1
ATOM 1797 O O . GLU A 1 227 ? 25.058 -16.111 -34.387 1.00 66.00 227 GLU A O 1
ATOM 1802 N N . GLY A 1 228 ? 24.491 -18.031 -35.399 1.00 66.12 228 GLY A N 1
ATOM 1803 C CA . GLY A 1 228 ? 23.059 -17.923 -35.122 1.00 66.12 228 GLY A CA 1
ATOM 1804 C C . GLY A 1 228 ? 22.728 -17.997 -33.629 1.00 66.12 228 GLY A C 1
ATOM 1805 O O . GLY A 1 228 ? 21.862 -17.262 -33.142 1.00 66.12 228 GLY A O 1
ATOM 1806 N N . THR A 1 229 ? 23.427 -18.845 -32.883 1.00 64.75 229 THR A N 1
ATOM 1807 C CA . THR A 1 229 ? 23.302 -18.968 -31.430 1.00 64.75 229 THR A CA 1
ATOM 1808 C C . THR A 1 229 ? 23.923 -17.776 -30.709 1.00 64.75 229 THR A C 1
ATOM 1810 O O . THR A 1 229 ? 23.298 -17.220 -29.801 1.00 64.75 229 THR A O 1
ATOM 1813 N N . LEU A 1 230 ? 25.088 -17.309 -31.166 1.00 62.34 230 LEU A N 1
ATOM 1814 C CA . LEU A 1 230 ? 25.728 -16.103 -30.638 1.00 62.34 230 LEU A CA 1
ATOM 1815 C C . LEU A 1 230 ? 24.827 -14.868 -30.829 1.00 62.34 230 LEU A C 1
ATOM 1817 O O . LEU A 1 230 ? 24.626 -14.086 -29.902 1.00 62.34 230 LEU A O 1
ATOM 1821 N N . SER A 1 231 ? 24.193 -14.737 -31.999 1.00 63.62 231 SER A N 1
ATOM 1822 C CA . SER A 1 231 ? 23.226 -13.671 -32.298 1.00 63.62 231 SER A CA 1
ATOM 1823 C C . SER A 1 231 ? 22.002 -13.704 -31.372 1.00 63.62 231 SER A C 1
ATOM 1825 O O . SER A 1 231 ? 21.543 -12.658 -30.901 1.00 63.62 231 SER A O 1
ATOM 1827 N N . LYS A 1 232 ? 21.485 -14.900 -31.048 1.00 64.75 232 LYS A N 1
ATOM 1828 C CA . LYS A 1 232 ? 20.400 -15.065 -30.062 1.00 64.75 232 LYS A CA 1
ATOM 1829 C C . LYS A 1 232 ? 20.837 -14.633 -28.665 1.00 64.75 232 LYS A C 1
ATOM 1831 O O . LYS A 1 232 ? 20.071 -13.939 -27.999 1.00 64.75 232 LYS A O 1
ATOM 1836 N N . TYR A 1 233 ? 22.055 -14.981 -28.252 1.00 62.94 233 TYR A N 1
ATOM 1837 C CA . TYR A 1 233 ? 22.615 -14.547 -26.973 1.00 62.94 233 TYR A CA 1
ATOM 1838 C C . TYR A 1 233 ? 22.778 -13.023 -26.914 1.00 62.94 233 TYR A C 1
ATOM 1840 O O . TYR A 1 233 ? 22.299 -12.397 -25.972 1.00 62.94 233 TYR A O 1
ATOM 1848 N N . CYS A 1 234 ? 23.343 -12.399 -27.952 1.00 62.16 234 CYS A N 1
ATOM 1849 C CA . CYS A 1 234 ? 23.458 -10.940 -28.039 1.00 62.16 234 CYS A CA 1
ATOM 1850 C C . CYS A 1 234 ? 22.086 -10.249 -27.985 1.00 62.16 234 CYS A C 1
ATOM 1852 O O . CYS A 1 234 ? 21.933 -9.213 -27.338 1.00 62.16 234 CYS A O 1
ATOM 1854 N N . ARG A 1 235 ? 21.058 -10.834 -28.614 1.00 65.88 235 ARG A N 1
ATOM 1855 C CA . ARG A 1 235 ? 19.682 -10.322 -28.548 1.00 65.88 235 ARG A CA 1
ATOM 1856 C C . ARG A 1 235 ? 19.076 -10.466 -27.150 1.00 65.88 235 ARG A C 1
ATOM 1858 O O . ARG A 1 235 ? 18.433 -9.528 -26.683 1.00 65.88 235 ARG A O 1
ATOM 1865 N N . ALA A 1 236 ? 19.291 -11.601 -26.486 1.00 65.12 236 ALA A N 1
ATOM 1866 C CA . ALA A 1 236 ? 18.852 -11.827 -25.111 1.00 65.12 236 ALA A CA 1
ATOM 1867 C C . ALA A 1 236 ? 19.554 -10.857 -24.148 1.00 65.12 236 ALA A C 1
ATOM 1869 O O . ALA A 1 236 ? 18.892 -10.148 -23.398 1.00 65.12 236 ALA A O 1
ATOM 1870 N N . ALA A 1 237 ? 20.874 -10.707 -24.244 1.00 64.50 237 ALA A N 1
ATOM 1871 C CA . ALA A 1 237 ? 21.620 -9.714 -23.477 1.00 64.50 237 ALA A CA 1
ATOM 1872 C C . ALA A 1 237 ? 21.070 -8.291 -23.716 1.00 64.50 237 ALA A C 1
ATOM 1874 O O . ALA A 1 237 ? 20.711 -7.588 -22.773 1.00 64.50 237 ALA A O 1
ATOM 1875 N N . LYS A 1 238 ? 20.868 -7.880 -24.973 1.00 65.88 238 LYS A N 1
ATOM 1876 C CA . LYS A 1 238 ? 20.265 -6.573 -25.291 1.00 65.88 238 LYS A CA 1
ATOM 1877 C C . LYS A 1 238 ? 18.851 -6.400 -24.713 1.00 65.88 238 LYS A C 1
ATOM 1879 O O . LYS A 1 238 ? 18.480 -5.300 -24.308 1.00 65.88 238 LYS A O 1
ATOM 1884 N N . SER A 1 239 ? 18.065 -7.471 -24.635 1.00 68.56 239 SER A N 1
ATOM 1885 C CA . SER A 1 239 ? 16.738 -7.457 -24.009 1.00 68.56 239 SER A CA 1
ATOM 1886 C C . SER A 1 239 ? 16.814 -7.338 -22.477 1.00 68.56 239 SER A C 1
ATOM 1888 O O . SER A 1 239 ? 16.074 -6.535 -21.911 1.00 68.56 239 SER A O 1
ATOM 1890 N N . VAL A 1 240 ? 17.767 -8.002 -21.804 1.00 69.94 240 VAL A N 1
ATOM 1891 C CA . VAL A 1 240 ? 18.044 -7.788 -20.364 1.00 69.94 240 VAL A CA 1
ATOM 1892 C C . VAL A 1 240 ? 18.464 -6.341 -20.098 1.00 69.94 240 VAL A C 1
ATOM 1894 O O . VAL A 1 240 ? 17.987 -5.731 -19.137 1.00 69.94 240 VAL A O 1
ATOM 1897 N N . SER A 1 241 ? 19.334 -5.770 -20.938 1.00 69.69 241 SER A N 1
ATOM 1898 C CA . SER A 1 241 ? 19.796 -4.380 -20.784 1.00 69.69 241 SER A CA 1
ATOM 1899 C C . SER A 1 241 ? 18.648 -3.384 -20.904 1.00 69.69 241 SER A C 1
ATOM 1901 O O . SER A 1 241 ? 18.536 -2.456 -20.103 1.00 69.69 241 SER A O 1
ATOM 1903 N N . THR A 1 242 ? 17.751 -3.628 -21.858 1.00 73.69 242 THR A N 1
ATOM 1904 C CA . THR A 1 242 ? 16.564 -2.804 -22.091 1.00 73.69 242 THR A CA 1
ATOM 1905 C C . THR A 1 242 ? 15.597 -2.894 -20.906 1.00 73.69 242 THR A C 1
ATOM 1907 O O . THR A 1 242 ? 15.197 -1.859 -20.373 1.00 73.69 242 THR A O 1
ATOM 1910 N N . CYS A 1 243 ? 15.332 -4.108 -20.416 1.00 74.50 243 CYS A N 1
ATOM 1911 C CA . CYS A 1 243 ? 14.437 -4.361 -19.285 1.00 74.50 243 CYS A CA 1
ATOM 1912 C C . CYS A 1 243 ? 14.954 -3.735 -17.979 1.00 74.50 243 CYS A C 1
ATOM 1914 O O . CYS A 1 243 ? 14.258 -2.974 -17.304 1.00 74.50 243 CYS A O 1
ATOM 1916 N N . THR A 1 244 ? 16.218 -3.998 -17.632 1.00 78.38 244 THR A N 1
ATOM 1917 C CA . THR A 1 244 ? 16.812 -3.558 -16.356 1.00 78.38 244 THR A CA 1
ATOM 1918 C C . THR A 1 244 ? 17.052 -2.049 -16.277 1.00 78.38 244 THR A C 1
ATOM 1920 O O . THR A 1 244 ? 17.108 -1.507 -15.171 1.00 78.38 244 THR A O 1
ATOM 1923 N N . ARG A 1 245 ? 17.135 -1.343 -17.415 1.00 78.88 245 ARG A N 1
ATOM 1924 C CA . ARG A 1 245 ? 17.287 0.124 -17.466 1.00 78.88 245 ARG A CA 1
ATOM 1925 C C . ARG A 1 245 ? 16.120 0.870 -16.813 1.00 78.88 245 ARG A C 1
ATOM 1927 O O . ARG A 1 245 ? 16.316 1.973 -16.311 1.00 78.88 245 ARG A O 1
ATOM 1934 N N . ASN A 1 246 ? 14.931 0.271 -16.808 1.00 78.69 246 ASN A N 1
ATOM 1935 C CA . ASN A 1 246 ? 13.716 0.854 -16.238 1.00 78.69 246 ASN A CA 1
ATOM 1936 C C . ASN A 1 246 ? 13.462 0.417 -14.781 1.00 78.69 246 ASN A C 1
ATOM 1938 O O . ASN A 1 246 ? 12.412 0.735 -14.227 1.00 78.69 246 ASN A O 1
ATOM 1942 N N . VAL A 1 247 ? 14.389 -0.312 -14.153 1.00 82.69 247 VAL A N 1
ATOM 1943 C CA . VAL A 1 247 ? 14.239 -0.823 -12.782 1.00 82.69 247 VAL A CA 1
ATOM 1944 C C . VAL A 1 247 ? 14.955 0.090 -11.780 1.00 82.69 247 VAL A C 1
ATOM 1946 O O . VAL A 1 247 ? 16.128 0.422 -11.978 1.00 82.69 247 VAL A O 1
ATOM 1949 N N . GLN A 1 248 ? 14.271 0.456 -10.695 1.00 83.06 248 GLN A N 1
ATOM 1950 C CA . GLN A 1 248 ? 14.779 1.322 -9.624 1.00 83.06 248 GLN A CA 1
ATOM 1951 C C . GLN A 1 248 ? 15.409 0.506 -8.488 1.00 83.06 248 GLN A C 1
ATOM 1953 O O . GLN A 1 248 ? 14.777 -0.364 -7.890 1.00 83.06 248 GLN A O 1
ATOM 1958 N N . ILE A 1 249 ? 16.672 0.795 -8.181 1.00 80.62 249 ILE A N 1
ATOM 1959 C CA . ILE A 1 249 ? 17.434 0.110 -7.118 1.00 80.62 249 ILE A CA 1
ATOM 1960 C C . ILE A 1 249 ? 18.043 1.080 -6.103 1.00 80.62 249 ILE A C 1
ATOM 1962 O O . ILE A 1 249 ? 18.745 0.674 -5.181 1.00 80.62 249 ILE A O 1
ATOM 1966 N N . GLU A 1 250 ? 17.789 2.376 -6.256 1.00 80.44 250 GLU A N 1
ATOM 1967 C CA . GLU A 1 250 ? 18.399 3.439 -5.459 1.00 80.44 250 GLU A CA 1
ATOM 1968 C C . GLU A 1 250 ? 18.040 3.314 -3.974 1.00 80.44 250 GLU A C 1
ATOM 1970 O O . GLU A 1 250 ? 18.864 3.625 -3.113 1.00 80.44 250 GLU A O 1
ATOM 1975 N N . GLN A 1 251 ? 16.835 2.814 -3.684 1.00 79.25 251 GLN A N 1
ATOM 1976 C CA . GLN A 1 251 ? 16.331 2.589 -2.327 1.00 79.25 251 GLN A CA 1
ATOM 1977 C C . GLN A 1 251 ? 16.511 1.136 -1.848 1.00 79.25 251 GLN A C 1
ATOM 1979 O O . GLN A 1 251 ? 15.982 0.773 -0.801 1.00 79.25 251 GLN A O 1
ATOM 1984 N N . CYS A 1 252 ? 17.241 0.300 -2.595 1.00 81.69 252 CYS A N 1
ATOM 1985 C CA . CYS A 1 252 ? 17.640 -1.032 -2.138 1.00 81.69 252 CYS A CA 1
ATOM 1986 C C . CYS A 1 252 ? 18.799 -0.967 -1.134 1.00 81.69 252 CYS A C 1
ATOM 1988 O O . CYS A 1 252 ? 19.495 0.049 -1.027 1.00 81.69 252 CYS A O 1
ATOM 1990 N N . SER A 1 253 ? 19.043 -2.071 -0.428 1.00 83.12 253 SER A N 1
ATOM 1991 C CA . SER A 1 253 ? 20.264 -2.237 0.370 1.00 83.12 253 SER A CA 1
ATOM 1992 C C . SER A 1 253 ? 21.525 -2.236 -0.512 1.00 83.12 253 SER A C 1
ATOM 1994 O O . SER A 1 253 ? 21.463 -2.514 -1.709 1.00 83.12 253 SER A O 1
ATOM 1996 N N . GLU A 1 254 ? 22.694 -1.939 0.064 1.00 80.94 254 GLU A N 1
ATOM 1997 C CA . GLU A 1 254 ? 23.965 -1.944 -0.687 1.00 80.94 254 GLU A CA 1
ATOM 1998 C C . GLU A 1 254 ? 24.324 -3.330 -1.247 1.00 80.94 254 GLU A C 1
ATOM 2000 O O . GLU A 1 254 ? 24.880 -3.446 -2.342 1.00 80.94 254 GLU A O 1
ATOM 2005 N N . GLU A 1 255 ? 23.943 -4.392 -0.536 1.00 78.94 255 GLU A N 1
ATOM 2006 C CA . GLU A 1 255 ? 24.069 -5.768 -1.017 1.00 78.94 255 GLU A CA 1
ATOM 2007 C C . GLU A 1 255 ? 23.199 -6.000 -2.262 1.00 78.94 255 GLU A C 1
ATOM 2009 O O . GLU A 1 255 ? 23.700 -6.421 -3.307 1.00 78.94 255 GLU A O 1
ATOM 2014 N N . GLU A 1 256 ? 21.916 -5.635 -2.208 1.00 77.81 256 GLU A N 1
ATOM 2015 C CA . GLU A 1 256 ? 21.000 -5.750 -3.349 1.00 77.81 256 GLU A CA 1
ATOM 2016 C C . GLU A 1 256 ? 21.415 -4.866 -4.527 1.00 77.81 256 GLU A C 1
ATOM 2018 O O . GLU A 1 256 ? 21.246 -5.267 -5.683 1.00 77.81 256 GLU A O 1
ATOM 2023 N N . LYS A 1 257 ? 21.981 -3.682 -4.267 1.00 80.25 257 LYS A N 1
ATOM 2024 C CA . LYS A 1 257 ? 22.557 -2.823 -5.309 1.00 80.25 257 LYS A CA 1
ATOM 2025 C C . LYS A 1 257 ? 23.749 -3.492 -5.972 1.00 80.25 257 LYS A C 1
ATOM 2027 O O . LYS A 1 257 ? 23.824 -3.474 -7.197 1.00 80.25 257 LYS A O 1
ATOM 2032 N N . THR A 1 258 ? 24.636 -4.115 -5.198 1.00 78.75 258 THR A N 1
ATOM 2033 C CA . THR A 1 258 ? 25.804 -4.841 -5.718 1.00 78.75 258 THR A CA 1
ATOM 2034 C C . THR A 1 258 ? 25.377 -6.041 -6.560 1.00 78.75 258 THR A C 1
ATOM 2036 O O . THR A 1 258 ? 25.850 -6.197 -7.685 1.00 78.75 258 THR A O 1
ATOM 2039 N N . ILE A 1 259 ? 24.421 -6.841 -6.075 1.00 74.50 259 ILE A N 1
ATOM 2040 C CA . ILE A 1 259 ? 23.837 -7.959 -6.833 1.00 74.50 259 ILE A CA 1
ATOM 2041 C C . ILE A 1 259 ? 23.175 -7.440 -8.113 1.00 74.50 259 ILE A C 1
ATOM 2043 O O . ILE A 1 259 ? 23.403 -7.973 -9.197 1.00 74.50 259 ILE A O 1
ATOM 2047 N N . SER A 1 260 ? 22.395 -6.363 -8.020 1.00 75.44 260 SER A N 1
ATOM 2048 C CA . SER A 1 260 ? 21.733 -5.765 -9.181 1.00 75.44 260 SER A CA 1
ATOM 2049 C C . SER A 1 260 ? 22.734 -5.213 -10.196 1.00 75.44 260 SER A C 1
ATOM 2051 O O . SER A 1 260 ? 22.535 -5.379 -11.398 1.00 75.44 260 SER A O 1
ATOM 2053 N N . ALA A 1 261 ? 23.817 -4.584 -9.735 1.00 75.81 261 ALA A N 1
ATOM 2054 C CA . ALA A 1 261 ? 24.899 -4.091 -10.577 1.00 75.81 261 ALA A CA 1
ATOM 2055 C C . ALA A 1 261 ? 25.633 -5.244 -11.269 1.00 75.81 261 ALA A C 1
ATOM 2057 O O . ALA A 1 261 ? 25.888 -5.163 -12.466 1.00 75.81 261 ALA A O 1
ATOM 2058 N N . TYR A 1 262 ? 25.888 -6.344 -10.558 1.00 72.81 262 TYR A N 1
ATOM 2059 C CA . TYR A 1 262 ? 26.455 -7.561 -11.131 1.00 72.81 262 TYR A CA 1
ATOM 2060 C C . TYR A 1 262 ? 25.544 -8.164 -12.210 1.00 72.81 262 TYR A C 1
ATOM 2062 O O . TYR A 1 262 ? 25.999 -8.426 -13.321 1.00 72.81 262 TYR A O 1
ATOM 2070 N N . LEU A 1 263 ? 24.243 -8.304 -11.937 1.00 69.69 263 LEU A N 1
ATOM 2071 C CA . LEU A 1 263 ? 23.264 -8.833 -12.898 1.00 69.69 263 LEU A CA 1
ATOM 2072 C C . LEU A 1 263 ? 23.086 -7.933 -14.131 1.00 69.69 263 LEU A C 1
ATOM 2074 O O . LEU A 1 263 ? 22.833 -8.439 -15.226 1.00 69.69 263 LEU A O 1
ATOM 2078 N N . ARG A 1 264 ? 23.246 -6.612 -13.972 1.00 71.75 264 ARG A N 1
ATOM 2079 C CA . ARG A 1 264 ? 23.334 -5.655 -15.089 1.00 71.75 264 ARG A CA 1
ATOM 2080 C C . ARG A 1 264 ? 24.686 -5.742 -15.813 1.00 71.75 264 ARG A C 1
ATOM 2082 O O . ARG A 1 264 ? 24.738 -5.523 -17.014 1.00 71.75 264 ARG A O 1
ATOM 2089 N N . GLY A 1 265 ? 25.765 -6.071 -15.109 1.00 63.31 265 GLY A N 1
ATOM 2090 C CA . GLY A 1 265 ? 27.129 -6.185 -15.635 1.00 63.31 265 GLY A CA 1
ATOM 2091 C C . GLY A 1 265 ? 27.427 -7.468 -16.421 1.00 63.31 265 GLY A C 1
ATOM 2092 O O . GLY A 1 265 ? 28.424 -7.510 -17.130 1.00 63.31 265 GLY A O 1
ATOM 2093 N N . TRP A 1 266 ? 26.562 -8.490 -16.374 1.00 53.25 266 TRP A N 1
ATOM 2094 C CA . TRP A 1 266 ? 26.635 -9.686 -17.244 1.00 53.25 266 TRP A CA 1
ATOM 2095 C C . TRP A 1 266 ? 26.339 -9.411 -18.729 1.00 53.25 266 TRP A C 1
ATOM 2097 O O . TRP A 1 266 ? 26.304 -10.322 -19.559 1.00 53.25 266 TRP A O 1
ATOM 2107 N N . LEU A 1 267 ? 26.112 -8.150 -19.075 1.00 49.78 267 LEU A N 1
ATOM 2108 C CA . LEU A 1 267 ? 25.926 -7.688 -20.434 1.00 49.78 267 LEU A CA 1
ATOM 2109 C C . LEU A 1 267 ? 27.290 -7.377 -21.047 1.00 49.78 267 LEU A C 1
ATOM 2111 O O . LEU A 1 267 ? 28.059 -6.651 -20.417 1.00 49.78 267 LEU A O 1
ATOM 2115 N N . PRO A 1 268 ? 27.608 -7.872 -22.257 1.00 37.50 268 PRO A N 1
ATOM 2116 C CA . PRO A 1 268 ? 28.819 -7.442 -22.932 1.00 37.50 268 PRO A CA 1
ATOM 2117 C C . PRO A 1 268 ? 28.746 -5.922 -23.093 1.00 37.50 268 PRO A C 1
ATOM 2119 O O . PRO A 1 268 ? 27.826 -5.395 -23.720 1.00 37.50 268 PRO A O 1
ATOM 2122 N N . THR A 1 269 ? 29.695 -5.219 -22.481 1.00 36.78 269 THR A N 1
ATOM 2123 C CA . THR A 1 269 ? 29.991 -3.836 -22.836 1.00 36.78 269 THR A CA 1
ATOM 2124 C C . THR A 1 269 ? 30.378 -3.848 -24.310 1.00 36.78 269 THR A C 1
ATOM 2126 O O . THR A 1 269 ? 31.314 -4.560 -24.677 1.00 36.78 269 THR A O 1
ATOM 2129 N N . GLU A 1 270 ? 29.615 -3.149 -25.154 1.00 36.75 270 GLU A N 1
ATOM 2130 C CA . GLU A 1 270 ? 29.988 -2.963 -26.560 1.00 36.75 270 GLU A CA 1
ATOM 2131 C C . GLU A 1 270 ? 31.429 -2.410 -26.623 1.00 36.75 270 GLU A C 1
ATOM 2133 O O . GLU A 1 270 ? 31.758 -1.536 -25.813 1.00 36.75 270 GLU A O 1
ATOM 2138 N N . PRO A 1 271 ? 32.299 -2.942 -27.503 1.00 37.41 271 PRO A N 1
ATOM 2139 C CA . PRO A 1 271 ? 33.594 -2.331 -27.789 1.00 37.41 271 PRO A CA 1
ATOM 2140 C C . PRO A 1 271 ? 33.448 -0.980 -28.500 1.00 37.41 271 PRO A C 1
ATOM 2142 O O . PRO A 1 271 ? 32.484 -0.816 -29.285 1.00 37.41 271 PRO A O 1
#